Protein AF-A0A2V9Y8T2-F1 (afdb_monomer_lite)

pLDDT: mean 88.68, std 9.99, range [38.38, 98.5]

Radius of gyration: 19.34 Å; chains: 1; bounding box: 41×48×54 Å

Sequence (288 aa):
PNPSPLFEA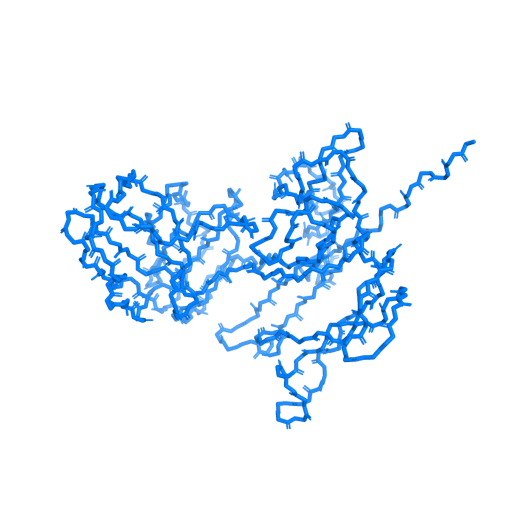GFDSKYLASANATGNIYVCGNTGGPPILYQIPINAGTMGTVVAGPVLSNATTGCSPVTDISNPNATGGTTEWIFASAQASGLGNSCASGGCVMNFENTPWLPSHGYTVGQQVLDTHFQVQTCRTAGTSRATTPAWSTTVGASTADNTVRWVNQGPQAAAHGTWLASHAYALATSIIDSNGNIQVVTTAGTSKAGAHPAWATTINTITADNTVRWRNTGLPATASLAAAGGTGGIIIDNIVGSGTLAGASQVYFSTQSNQVCGSTGTGGCAVQASQSALQ

Structure (mmCIF, N/CA/C/O backbone):
data_AF-A0A2V9Y8T2-F1
#
_entry.id   AF-A0A2V9Y8T2-F1
#
loop_
_atom_site.group_PDB
_atom_site.id
_atom_site.type_symbol
_atom_site.label_atom_id
_atom_site.label_alt_id
_atom_site.label_comp_id
_atom_site.label_asym_id
_atom_site.label_entity_id
_atom_site.label_seq_id
_atom_site.pdbx_PDB_ins_code
_atom_site.Cartn_x
_atom_site.Cartn_y
_atom_site.Cartn_z
_atom_site.occupancy
_atom_site.B_iso_or_equiv
_atom_site.auth_seq_id
_atom_site.auth_comp_id
_atom_site.auth_asym_id
_atom_site.auth_atom_id
_atom_site.pdbx_PDB_model_num
ATOM 1 N N . PRO A 1 1 ? -21.900 18.677 -22.856 1.00 40.81 1 PRO A N 1
ATOM 2 C CA . PRO A 1 1 ? -20.815 17.672 -22.785 1.00 40.81 1 PRO A CA 1
ATOM 3 C C . PRO A 1 1 ? -19.834 18.054 -21.673 1.00 40.81 1 PRO A C 1
ATOM 5 O O . PRO A 1 1 ? -19.063 18.991 -21.844 1.00 40.81 1 PRO A O 1
ATOM 8 N N . ASN A 1 2 ? -19.927 17.400 -20.511 1.00 38.38 2 ASN A N 1
ATOM 9 C CA . ASN A 1 2 ? -18.893 17.560 -19.488 1.00 38.38 2 ASN A CA 1
ATOM 10 C C . ASN A 1 2 ? -17.583 17.012 -20.072 1.00 38.38 2 ASN A C 1
ATOM 12 O O . ASN A 1 2 ? -17.616 15.899 -20.606 1.00 38.38 2 ASN A O 1
ATOM 16 N N . PRO A 1 3 ? -16.472 17.769 -20.052 1.00 41.38 3 PRO A N 1
ATOM 17 C CA . PRO A 1 3 ? -15.196 17.252 -20.521 1.00 41.38 3 PRO A CA 1
ATOM 18 C C . PRO A 1 3 ? -14.871 15.983 -19.732 1.00 41.38 3 PRO A C 1
ATOM 20 O O . PRO A 1 3 ? -14.956 15.975 -18.502 1.00 41.38 3 PRO A O 1
ATOM 23 N N . SER A 1 4 ? -14.555 14.898 -20.439 1.00 46.91 4 SER A N 1
ATOM 24 C CA . SER A 1 4 ? -14.011 13.701 -19.805 1.00 46.91 4 SER A CA 1
ATOM 25 C C . SER A 1 4 ? -12.761 14.121 -19.028 1.00 46.91 4 SER A C 1
ATOM 27 O O . SER A 1 4 ? -11.902 14.779 -19.622 1.00 46.91 4 SER A O 1
ATOM 29 N N . PRO A 1 5 ? -12.649 13.811 -17.725 1.00 54.25 5 PRO A N 1
ATOM 30 C CA . PRO A 1 5 ? -11.423 14.089 -16.994 1.00 54.25 5 PRO A CA 1
ATOM 31 C C . PRO A 1 5 ? -10.264 13.398 -17.718 1.00 54.25 5 PRO A C 1
ATOM 33 O O . PRO A 1 5 ? -10.347 12.214 -18.049 1.00 54.25 5 PRO A O 1
ATOM 36 N N . LEU A 1 6 ? -9.213 14.159 -18.024 1.00 53.34 6 LEU A N 1
ATOM 37 C CA . LEU A 1 6 ? -7.975 13.601 -18.547 1.00 53.34 6 LEU A CA 1
ATOM 38 C C . LEU A 1 6 ? -7.290 12.885 -17.379 1.00 53.34 6 LEU A C 1
ATOM 40 O O . LEU A 1 6 ? -6.797 13.536 -16.460 1.00 53.34 6 LEU A O 1
ATOM 44 N N . PHE A 1 7 ? -7.317 11.554 -17.385 1.00 64.44 7 PHE A N 1
ATOM 45 C CA . PHE A 1 7 ? -6.557 10.756 -16.429 1.00 64.44 7 PHE A CA 1
ATOM 46 C C . PHE A 1 7 ? -5.093 10.778 -16.864 1.00 64.44 7 PHE A C 1
ATOM 48 O O . PHE A 1 7 ? -4.712 10.107 -17.822 1.00 64.44 7 PHE A O 1
ATOM 55 N N . GLU A 1 8 ? -4.290 11.604 -16.204 1.00 77.19 8 GLU A N 1
ATOM 56 C CA . GLU A 1 8 ? -2.841 11.566 -16.361 1.00 77.19 8 GLU A CA 1
ATOM 57 C C . GLU A 1 8 ? -2.280 10.372 -15.574 1.00 77.19 8 GLU A C 1
ATOM 59 O O . GLU A 1 8 ? -2.704 10.082 -14.450 1.00 77.19 8 GLU A O 1
ATOM 64 N N . ALA A 1 9 ? -1.380 9.643 -16.226 1.00 85.56 9 ALA A N 1
ATOM 65 C CA . ALA A 1 9 ? -0.797 8.396 -15.758 1.00 85.56 9 ALA A CA 1
ATOM 66 C C . ALA A 1 9 ? 0.638 8.613 -15.261 1.00 85.56 9 ALA A C 1
ATOM 68 O O . ALA A 1 9 ? 1.319 9.516 -15.743 1.00 85.56 9 ALA A O 1
ATOM 69 N N . GLY A 1 10 ? 1.118 7.745 -14.371 1.00 88.75 10 GLY A N 1
ATOM 70 C CA . GLY A 1 10 ? 2.506 7.746 -13.896 1.00 88.75 10 GLY A CA 1
ATOM 71 C C . GLY A 1 10 ? 3.282 6.540 -14.420 1.00 88.75 10 GLY A C 1
ATOM 72 O O . GLY A 1 10 ? 2.772 5.425 -14.372 1.00 88.75 10 GLY A O 1
ATOM 73 N N . PHE A 1 11 ? 4.502 6.743 -14.918 1.00 91.25 11 PHE A N 1
ATOM 74 C CA . PHE A 1 11 ? 5.439 5.643 -15.172 1.00 91.25 11 PHE A CA 1
ATOM 75 C C . PHE A 1 11 ? 6.211 5.310 -13.899 1.00 91.25 11 PHE A C 1
ATOM 77 O O . PHE A 1 11 ? 6.593 6.228 -13.177 1.00 91.25 11 PHE A O 1
ATOM 84 N N . ASP A 1 12 ? 6.498 4.028 -13.677 1.00 89.00 12 ASP A N 1
ATOM 85 C CA . ASP A 1 12 ? 7.416 3.622 -12.614 1.00 89.00 12 ASP A CA 1
ATOM 86 C C . ASP A 1 12 ? 8.877 3.948 -12.953 1.00 89.00 12 ASP A C 1
ATOM 88 O O . ASP A 1 12 ? 9.278 4.113 -14.113 1.00 89.00 12 ASP A O 1
ATOM 92 N N . SER A 1 13 ? 9.716 3.996 -11.925 1.00 87.62 13 SER A N 1
ATOM 93 C CA . SER A 1 13 ? 11.159 4.197 -12.050 1.00 87.62 13 SER A CA 1
ATOM 94 C C . SER A 1 13 ? 11.822 3.142 -12.928 1.00 87.62 13 SER A C 1
ATOM 96 O O . SER A 1 13 ? 12.786 3.453 -13.629 1.00 87.62 13 SER A O 1
ATOM 98 N N . LYS A 1 14 ? 11.296 1.910 -12.961 1.00 87.94 14 LYS A N 1
ATOM 99 C CA . LYS A 1 14 ? 11.798 0.853 -13.845 1.00 87.94 14 LYS A CA 1
ATOM 100 C C . LYS A 1 14 ? 11.641 1.240 -15.314 1.00 87.94 14 LYS A C 1
ATOM 102 O O . LYS A 1 14 ? 12.601 1.093 -16.068 1.00 87.94 14 LYS A O 1
ATOM 107 N N . TYR A 1 15 ? 10.478 1.755 -15.710 1.00 92.38 15 TYR A N 1
ATOM 108 C CA . TYR A 1 15 ? 10.237 2.266 -17.054 1.00 92.38 15 TYR A CA 1
ATOM 109 C C . TYR A 1 15 ? 11.126 3.472 -17.347 1.00 92.38 15 TYR A C 1
ATOM 111 O O . TYR A 1 15 ? 11.789 3.505 -18.382 1.00 92.38 15 TYR A O 1
ATOM 119 N N . LEU A 1 16 ? 11.188 4.434 -16.421 1.00 90.19 16 LEU A N 1
ATOM 120 C CA . LEU A 1 16 ? 11.973 5.661 -16.584 1.00 90.19 16 LEU A CA 1
ATOM 121 C C . LEU A 1 16 ? 13.484 5.395 -16.699 1.00 90.19 16 LEU A C 1
ATOM 123 O O . LEU A 1 16 ? 14.182 6.113 -17.411 1.00 90.19 16 LEU A O 1
ATOM 127 N N . ALA A 1 17 ? 13.989 4.350 -16.042 1.00 89.12 17 ALA A N 1
ATOM 128 C CA . ALA A 1 17 ? 15.382 3.913 -16.132 1.00 89.12 17 ALA A CA 1
ATOM 129 C C . ALA A 1 17 ? 15.647 2.940 -17.298 1.00 89.12 17 ALA A C 1
ATOM 131 O O . ALA A 1 17 ? 16.793 2.551 -17.540 1.00 89.12 17 ALA A O 1
ATOM 132 N N . SER A 1 18 ? 14.610 2.502 -18.013 1.00 92.69 18 SER A N 1
ATOM 133 C CA . SER A 1 18 ? 14.730 1.472 -19.038 1.00 92.69 18 SER A CA 1
ATOM 134 C C . SER A 1 18 ? 15.217 2.028 -20.375 1.00 92.69 18 SER A C 1
ATOM 136 O O . SER A 1 18 ? 14.626 2.936 -20.951 1.00 92.69 18 SER A O 1
ATOM 138 N N . ALA A 1 19 ? 16.234 1.383 -20.953 1.00 95.25 19 ALA A N 1
ATOM 139 C CA . ALA A 1 19 ? 16.689 1.676 -22.314 1.00 95.25 19 ALA A CA 1
ATOM 140 C C . ALA A 1 19 ? 15.739 1.152 -23.411 1.00 95.25 19 ALA A C 1
ATOM 142 O O . ALA A 1 19 ? 15.877 1.531 -24.572 1.00 95.25 19 ALA A O 1
ATOM 143 N N . ASN A 1 20 ? 14.801 0.259 -23.073 1.00 94.88 20 ASN A N 1
ATOM 144 C CA . ASN A 1 20 ? 13.886 -0.367 -24.029 1.00 94.88 20 ASN A CA 1
ATOM 145 C C . ASN A 1 20 ? 12.406 -0.171 -23.668 1.00 94.88 20 ASN A C 1
ATOM 147 O O . ASN A 1 20 ? 11.574 -0.923 -24.163 1.00 94.88 20 ASN A O 1
ATOM 151 N N . ALA A 1 21 ? 12.070 0.819 -22.833 1.00 93.12 21 ALA A N 1
ATOM 152 C CA . ALA A 1 21 ? 10.692 1.095 -22.416 1.00 93.12 21 ALA A CA 1
ATOM 153 C C . ALA A 1 21 ? 10.016 -0.122 -21.746 1.00 93.12 21 ALA A C 1
ATOM 155 O O . ALA A 1 21 ? 8.912 -0.527 -22.112 1.00 93.12 21 ALA A O 1
ATOM 156 N N . THR A 1 22 ? 10.711 -0.745 -20.791 1.00 94.88 22 THR A N 1
ATOM 157 C CA . THR A 1 22 ? 10.193 -1.845 -19.963 1.00 94.88 22 THR A CA 1
ATOM 158 C C . THR A 1 22 ? 9.966 -1.379 -18.533 1.00 94.88 22 THR A C 1
ATOM 160 O O . THR A 1 22 ? 10.903 -0.922 -17.890 1.00 94.88 22 THR A O 1
ATOM 163 N N . GLY A 1 23 ? 8.767 -1.580 -18.003 1.00 92.81 23 GLY A N 1
ATOM 164 C CA . GLY A 1 23 ? 8.374 -1.184 -16.651 1.00 92.81 23 GLY A CA 1
ATOM 165 C C . GLY A 1 23 ? 6.860 -1.238 -16.518 1.00 92.81 23 GLY A C 1
ATOM 166 O O . GLY A 1 23 ? 6.236 -2.123 -17.105 1.00 92.81 23 GLY A O 1
ATOM 167 N N . ASN A 1 24 ? 6.269 -0.302 -15.790 1.00 92.75 24 ASN A N 1
ATOM 168 C CA . ASN A 1 24 ? 4.828 -0.206 -15.610 1.00 92.75 24 ASN A CA 1
ATOM 169 C C . ASN A 1 24 ? 4.342 1.232 -15.779 1.00 92.75 24 ASN A C 1
ATOM 171 O O . ASN A 1 24 ? 5.055 2.194 -15.497 1.00 92.75 24 ASN A O 1
ATOM 175 N N . ILE A 1 25 ? 3.094 1.360 -16.215 1.00 93.56 25 ILE A N 1
ATOM 176 C CA . ILE A 1 25 ? 2.330 2.601 -16.139 1.00 93.56 25 ILE A CA 1
ATOM 177 C C . ILE A 1 25 ? 1.150 2.393 -15.193 1.00 93.56 25 ILE A C 1
ATOM 179 O O . ILE A 1 25 ? 0.481 1.357 -15.236 1.00 93.56 25 ILE A O 1
ATOM 183 N N . TYR A 1 26 ? 0.900 3.379 -14.343 1.00 93.06 26 TYR A N 1
ATOM 184 C CA . TYR A 1 26 ? -0.180 3.382 -13.374 1.00 93.06 26 TYR A CA 1
ATOM 185 C C . TYR A 1 26 ? -1.210 4.440 -13.720 1.00 93.06 26 TYR A C 1
ATOM 187 O O . TYR A 1 26 ? -0.886 5.591 -14.017 1.00 93.06 26 TYR A O 1
ATOM 195 N N . VAL A 1 27 ? -2.472 4.032 -13.672 1.00 92.56 27 VAL A N 1
ATOM 196 C CA . VAL A 1 27 ? -3.612 4.876 -14.020 1.00 92.56 27 VAL A CA 1
ATOM 197 C C . VAL A 1 27 ? -4.683 4.681 -12.970 1.00 92.56 27 VAL A C 1
ATOM 199 O O . VAL A 1 27 ? -5.088 3.553 -12.706 1.00 92.56 27 VAL A O 1
ATOM 202 N N . CYS A 1 28 ? -5.195 5.772 -12.411 1.00 91.75 28 CYS A N 1
ATOM 203 C CA . CYS A 1 28 ? -6.457 5.703 -11.705 1.00 91.75 28 CYS A CA 1
ATOM 204 C C . CYS A 1 28 ? -7.608 5.902 -12.693 1.00 91.75 28 CYS A C 1
ATOM 206 O O . CYS A 1 28 ? -7.626 6.864 -13.457 1.00 91.75 28 CYS A O 1
ATOM 208 N N . GLY A 1 29 ? -8.583 5.001 -12.678 1.00 89.56 29 GLY A N 1
ATOM 209 C CA . GLY A 1 29 ? -9.775 5.114 -13.510 1.00 89.56 29 GLY A CA 1
ATOM 210 C C . GLY A 1 29 ? -10.799 4.042 -13.170 1.00 89.56 29 GLY A C 1
ATOM 211 O O . GLY A 1 29 ? -10.605 3.295 -12.223 1.00 89.56 29 GLY A O 1
ATOM 212 N N . ASN A 1 30 ? -11.890 4.001 -13.935 1.00 89.12 30 ASN A N 1
ATOM 213 C CA . ASN A 1 30 ? -12.961 2.985 -13.998 1.00 89.12 30 ASN A CA 1
ATOM 214 C C . ASN A 1 30 ? -14.263 3.735 -14.320 1.00 89.12 30 ASN A C 1
ATOM 216 O O . ASN A 1 30 ? -15.125 3.930 -13.465 1.00 89.12 30 ASN A O 1
ATOM 220 N N . THR A 1 31 ? -14.352 4.293 -15.530 1.00 80.50 31 THR A N 1
ATOM 221 C CA . THR A 1 31 ? -15.433 5.216 -15.897 1.00 80.50 31 THR A CA 1
ATOM 222 C C . THR A 1 31 ? -16.806 4.578 -15.686 1.00 80.50 31 THR A C 1
ATOM 224 O O . THR A 1 31 ? -17.109 3.541 -16.264 1.00 80.50 31 THR A O 1
ATOM 227 N N . GLY A 1 32 ? -17.649 5.224 -14.876 1.00 81.00 32 GLY A N 1
ATOM 228 C CA . GLY A 1 32 ? -18.985 4.721 -14.541 1.00 81.00 32 GLY A CA 1
ATOM 229 C C . GLY A 1 32 ? -19.025 3.720 -13.382 1.00 81.00 32 GLY A C 1
ATOM 230 O O . GLY A 1 32 ? -20.111 3.273 -13.026 1.00 81.00 32 GLY A O 1
ATOM 231 N N . GLY A 1 33 ? -17.881 3.402 -12.771 1.00 89.56 33 GLY A N 1
ATOM 232 C CA . GLY A 1 33 ? -17.781 2.592 -11.561 1.00 89.56 33 GLY A CA 1
ATOM 233 C C . GLY A 1 33 ? -16.906 3.242 -10.484 1.00 89.56 33 GLY A C 1
ATOM 234 O O . GLY A 1 33 ? -16.482 4.393 -10.624 1.00 89.56 33 GLY A O 1
ATOM 235 N N . PRO A 1 34 ? -16.648 2.526 -9.377 1.00 92.19 34 PRO A N 1
ATOM 236 C CA . PRO A 1 34 ? -15.741 3.004 -8.345 1.00 92.19 34 PRO A CA 1
ATOM 237 C C . PRO A 1 34 ? -14.290 3.045 -8.851 1.00 92.19 34 PRO A C 1
ATOM 239 O O . PRO A 1 34 ? -13.877 2.092 -9.517 1.00 92.19 34 PRO A O 1
ATOM 242 N N . PRO A 1 35 ? -13.518 4.112 -8.569 1.00 91.88 35 PRO A N 1
ATOM 243 C CA . PRO A 1 35 ? -12.164 4.286 -9.089 1.00 91.88 35 PRO A CA 1
ATOM 244 C C . PRO A 1 35 ? -11.218 3.192 -8.587 1.00 91.88 35 PRO A C 1
ATOM 246 O O . PRO A 1 35 ? -11.226 2.844 -7.406 1.00 91.88 35 PRO A O 1
ATOM 249 N N . ILE A 1 36 ? -10.389 2.680 -9.494 1.00 91.44 36 ILE A N 1
ATOM 250 C CA . ILE A 1 36 ? -9.402 1.620 -9.281 1.00 91.44 36 ILE A CA 1
ATOM 251 C C . ILE A 1 36 ? -8.040 2.131 -9.746 1.00 91.44 36 ILE A C 1
ATOM 253 O O . ILE A 1 36 ? -7.939 2.768 -10.798 1.00 91.44 36 ILE A O 1
ATOM 257 N N . LEU A 1 37 ? -6.994 1.837 -8.977 1.00 91.75 37 LEU A N 1
ATOM 258 C CA . LEU A 1 37 ? -5.617 1.993 -9.429 1.00 91.75 37 LEU A CA 1
ATOM 259 C C . LEU A 1 37 ? -5.242 0.781 -10.283 1.00 91.75 37 LEU A C 1
ATOM 261 O O . LEU A 1 37 ? -5.152 -0.338 -9.785 1.00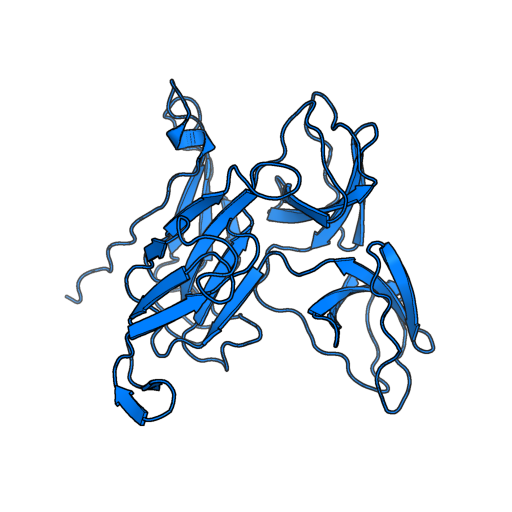 91.75 37 LEU A O 1
ATOM 265 N N . TYR A 1 38 ? -5.042 0.997 -11.574 1.00 92.50 38 TYR A N 1
ATOM 266 C CA . TYR A 1 38 ? -4.595 -0.021 -12.514 1.00 92.50 38 TYR A CA 1
ATOM 267 C C . TYR A 1 38 ? -3.088 0.059 -12.719 1.00 92.50 38 TYR A C 1
ATOM 269 O O . TYR A 1 38 ? -2.538 1.151 -12.846 1.00 92.50 38 TYR A O 1
ATOM 277 N N . GLN A 1 39 ? -2.451 -1.101 -12.842 1.00 93.12 39 GLN A N 1
ATOM 278 C CA . GLN A 1 39 ? -1.106 -1.241 -13.388 1.00 93.12 39 GLN A CA 1
ATOM 279 C C . GLN A 1 39 ? -1.219 -1.817 -14.795 1.00 93.12 39 GLN A C 1
ATOM 281 O O . GLN A 1 39 ? -1.927 -2.801 -15.024 1.00 93.12 39 GLN A O 1
ATOM 286 N N . ILE A 1 40 ? -0.487 -1.245 -15.738 1.00 94.25 40 ILE A N 1
ATOM 287 C CA . ILE A 1 40 ? -0.315 -1.814 -17.067 1.00 94.25 40 ILE A CA 1
ATOM 288 C C . ILE A 1 40 ? 1.180 -2.092 -17.253 1.00 94.25 40 ILE A C 1
ATOM 290 O O . ILE A 1 40 ? 1.971 -1.146 -17.317 1.00 94.25 40 ILE A O 1
ATOM 294 N N . PRO A 1 41 ? 1.598 -3.366 -17.334 1.00 94.75 41 PRO A N 1
ATOM 295 C CA . PRO A 1 41 ? 2.987 -3.692 -17.599 1.00 94.75 41 PRO A CA 1
ATOM 296 C C . PRO A 1 41 ? 3.342 -3.319 -19.036 1.00 94.75 41 PRO A C 1
ATOM 298 O O . PRO A 1 41 ? 2.542 -3.499 -19.956 1.00 94.75 41 PRO A O 1
ATOM 301 N N . ILE A 1 42 ? 4.562 -2.841 -19.241 1.00 95.81 42 ILE A N 1
ATOM 302 C CA . ILE A 1 42 ? 5.128 -2.565 -20.558 1.00 95.81 42 ILE A CA 1
ATOM 303 C C . ILE A 1 42 ? 6.399 -3.394 -20.692 1.00 95.81 42 ILE A C 1
ATOM 305 O O . ILE A 1 42 ? 7.288 -3.332 -19.844 1.00 95.81 42 ILE A O 1
ATOM 309 N N . ASN A 1 43 ? 6.487 -4.182 -21.759 1.00 96.12 43 ASN A N 1
ATOM 310 C CA . ASN A 1 43 ? 7.662 -4.984 -22.074 1.00 96.12 43 ASN A CA 1
ATOM 311 C C . ASN A 1 43 ? 8.181 -4.603 -23.457 1.00 96.12 43 ASN A C 1
ATOM 313 O O . ASN A 1 43 ? 7.477 -4.792 -24.450 1.00 96.12 43 ASN A O 1
ATOM 317 N N . ALA A 1 44 ? 9.401 -4.070 -23.520 1.00 96.31 44 ALA A N 1
ATOM 318 C CA . ALA A 1 44 ? 10.017 -3.610 -24.762 1.00 96.31 44 ALA A CA 1
ATOM 319 C C . ALA A 1 44 ? 9.098 -2.668 -25.583 1.00 96.31 44 ALA A C 1
ATOM 321 O O . ALA A 1 44 ? 8.930 -2.848 -26.789 1.00 96.31 44 ALA A O 1
ATOM 322 N N . GLY A 1 45 ? 8.420 -1.723 -24.917 1.00 94.62 45 GLY A N 1
ATOM 323 C CA . GLY A 1 45 ? 7.458 -0.802 -25.537 1.00 94.62 45 GLY A CA 1
ATOM 324 C C . GLY A 1 45 ? 6.068 -1.384 -25.845 1.00 94.62 45 GLY A C 1
ATOM 325 O O . GLY A 1 45 ? 5.203 -0.655 -26.325 1.00 94.62 45 GLY A O 1
ATOM 326 N N . THR A 1 46 ? 5.814 -2.666 -25.563 1.00 96.94 46 THR A N 1
ATOM 327 C CA . THR A 1 46 ? 4.500 -3.300 -25.769 1.00 96.94 46 THR A CA 1
ATOM 328 C C . THR A 1 46 ? 3.700 -3.332 -24.469 1.00 96.94 46 THR A C 1
ATOM 330 O O . THR A 1 46 ? 4.157 -3.910 -23.484 1.00 96.94 46 THR A O 1
ATOM 333 N N . MET A 1 47 ? 2.497 -2.748 -24.473 1.00 95.81 47 MET A N 1
ATOM 334 C CA . MET A 1 47 ? 1.563 -2.824 -23.342 1.00 95.81 47 MET A CA 1
ATOM 335 C C . MET A 1 47 ? 1.022 -4.248 -23.168 1.00 95.81 47 MET A C 1
ATOM 337 O O . MET A 1 47 ? 0.595 -4.889 -24.129 1.00 95.81 47 MET A O 1
ATOM 341 N N . GLY A 1 48 ? 1.047 -4.735 -21.932 1.00 95.25 48 GLY A N 1
ATOM 342 C CA . GLY A 1 48 ? 0.549 -6.045 -21.542 1.00 95.25 48 GLY A CA 1
ATOM 343 C C . GLY A 1 48 ? -0.882 -6.016 -21.008 1.00 95.25 48 GLY A C 1
ATOM 344 O O . GLY A 1 48 ? -1.643 -5.071 -21.206 1.00 95.25 48 GLY A O 1
ATOM 345 N N . THR A 1 49 ? -1.256 -7.097 -20.322 1.00 94.31 49 THR A N 1
ATOM 346 C CA . THR A 1 49 ? -2.580 -7.223 -19.698 1.00 94.31 49 THR A CA 1
ATOM 347 C C . THR A 1 49 ? -2.695 -6.278 -18.508 1.00 94.31 49 THR A C 1
ATOM 349 O O . THR A 1 49 ? -1.840 -6.294 -17.627 1.00 94.31 49 THR A O 1
ATOM 352 N N . VAL A 1 50 ? -3.763 -5.481 -18.483 1.00 92.81 50 VAL A N 1
ATOM 353 C CA . VAL A 1 50 ? -4.088 -4.584 -17.369 1.00 92.81 50 VAL A CA 1
ATOM 354 C C . VAL A 1 50 ? -4.347 -5.400 -16.107 1.00 92.81 50 VAL A C 1
ATOM 356 O O . VAL A 1 50 ? -5.125 -6.356 -16.136 1.00 92.81 50 VAL A O 1
ATOM 359 N N . VAL A 1 51 ? -3.743 -4.992 -14.995 1.00 91.19 51 VAL A N 1
ATOM 360 C CA . VAL A 1 51 ? -3.984 -5.580 -13.679 1.00 91.19 51 VAL A CA 1
ATOM 361 C C . VAL A 1 51 ? -4.702 -4.568 -12.794 1.00 91.19 51 VAL A C 1
ATOM 363 O O . VAL A 1 51 ? -4.279 -3.419 -12.664 1.00 91.19 51 VAL A O 1
ATOM 366 N N . ALA A 1 52 ? -5.825 -4.991 -12.216 1.00 90.88 52 ALA A N 1
ATOM 367 C CA . ALA A 1 52 ? -6.584 -4.193 -11.264 1.00 90.88 52 ALA A CA 1
ATOM 368 C C . ALA A 1 52 ? -5.916 -4.259 -9.885 1.00 90.88 52 ALA A C 1
ATOM 370 O O . ALA A 1 52 ? -5.793 -5.341 -9.313 1.00 90.88 52 ALA A O 1
ATOM 371 N N . GLY A 1 53 ? -5.500 -3.105 -9.372 1.00 89.00 53 GLY A N 1
ATOM 372 C CA . GLY A 1 53 ? -5.009 -2.933 -8.011 1.00 89.00 53 GLY A CA 1
ATOM 373 C C . GLY A 1 53 ? -6.125 -2.471 -7.063 1.00 89.00 53 GLY A C 1
ATOM 374 O O . GLY A 1 53 ? -7.277 -2.901 -7.206 1.00 89.00 53 GLY A O 1
ATOM 375 N N . PRO A 1 54 ? -5.820 -1.614 -6.072 1.00 88.38 54 PRO A N 1
ATOM 376 C CA . PRO A 1 54 ? -6.807 -1.189 -5.090 1.00 88.38 54 PRO A CA 1
ATOM 377 C C . PRO A 1 54 ? -7.973 -0.408 -5.684 1.00 88.38 54 PRO A C 1
ATOM 379 O O . PRO A 1 54 ? -7.810 0.461 -6.541 1.00 88.38 54 PRO A O 1
ATOM 382 N N . VAL A 1 55 ? -9.154 -0.657 -5.120 1.00 90.88 55 VAL A N 1
ATOM 383 C CA . VAL A 1 55 ? -10.304 0.238 -5.234 1.00 90.88 55 VAL A CA 1
ATOM 384 C C . VAL A 1 55 ? -10.083 1.416 -4.282 1.00 90.88 55 VAL A C 1
ATOM 386 O O . VAL A 1 55 ? -9.767 1.222 -3.109 1.00 90.88 55 VAL A O 1
ATOM 389 N N . LEU A 1 56 ? -10.261 2.639 -4.772 1.00 90.75 56 LEU A N 1
ATOM 390 C CA . LEU A 1 56 ? -10.004 3.869 -4.020 1.00 90.75 56 LEU A CA 1
ATOM 391 C C . LEU A 1 56 ? -11.249 4.398 -3.298 1.00 90.75 56 LEU A C 1
ATOM 393 O O . LEU A 1 56 ? -11.123 5.141 -2.328 1.00 90.75 56 LEU A O 1
ATOM 397 N N . SER A 1 57 ? -12.447 4.044 -3.762 1.00 92.00 57 SER A N 1
ATOM 398 C CA . SER A 1 57 ? -13.727 4.507 -3.214 1.00 92.00 57 SER A CA 1
ATOM 399 C C . SER A 1 57 ? -14.811 3.446 -3.379 1.00 92.00 57 SER A C 1
ATOM 401 O O . SER A 1 57 ? -14.744 2.635 -4.294 1.00 92.00 57 SER A O 1
ATOM 403 N N . ASN A 1 58 ? -15.826 3.443 -2.514 1.00 91.25 58 ASN A N 1
ATOM 404 C CA . ASN A 1 58 ? -17.010 2.586 -2.674 1.00 91.25 58 ASN A CA 1
ATOM 405 C C . ASN A 1 58 ? -18.144 3.246 -3.486 1.00 91.25 58 ASN A C 1
ATOM 407 O O . ASN A 1 58 ? -19.209 2.649 -3.644 1.00 91.25 58 ASN A O 1
ATOM 411 N N . ALA A 1 59 ? -17.925 4.455 -4.008 1.00 91.12 59 ALA A N 1
ATOM 412 C CA . ALA A 1 59 ? -18.884 5.198 -4.813 1.00 91.12 59 ALA A CA 1
ATOM 413 C C . ALA A 1 59 ? -18.379 5.397 -6.246 1.00 91.12 59 ALA A C 1
ATOM 415 O O . ALA A 1 59 ? -17.179 5.407 -6.512 1.00 91.12 59 ALA A O 1
ATOM 416 N N . THR A 1 60 ? -19.310 5.610 -7.178 1.00 92.12 60 THR A N 1
ATOM 417 C CA . THR A 1 60 ? -18.972 6.015 -8.550 1.00 92.12 60 THR A CA 1
ATOM 418 C C . THR A 1 60 ? -18.541 7.476 -8.542 1.00 92.12 60 THR A C 1
ATOM 420 O O . THR A 1 60 ? -19.371 8.383 -8.503 1.00 92.12 60 THR A O 1
ATOM 423 N N . THR A 1 61 ? -17.233 7.698 -8.515 1.00 89.88 61 THR A N 1
ATOM 424 C CA . THR A 1 61 ? -16.629 9.016 -8.325 1.00 89.88 61 THR A CA 1
ATOM 425 C C . THR A 1 61 ? -15.375 9.161 -9.183 1.00 89.88 61 THR A C 1
ATOM 427 O O . THR A 1 61 ? -14.802 8.163 -9.621 1.00 89.88 61 THR A O 1
ATOM 430 N N . GLY A 1 62 ? -14.952 10.396 -9.451 1.00 88.88 62 GLY A N 1
ATOM 431 C CA . GLY A 1 62 ? -13.700 10.639 -10.160 1.00 88.88 62 GLY A CA 1
ATOM 432 C C . GLY A 1 62 ? -12.483 10.375 -9.276 1.00 88.88 62 GLY A C 1
ATOM 433 O O . GLY A 1 62 ? -12.575 10.360 -8.044 1.00 88.88 62 GLY A O 1
ATOM 434 N N . CYS A 1 63 ? -11.327 10.225 -9.912 1.00 90.25 63 CYS A N 1
ATOM 435 C CA . CYS A 1 63 ? -10.045 10.261 -9.229 1.00 90.25 63 CYS A CA 1
ATOM 436 C C . CYS A 1 63 ? -9.085 11.261 -9.863 1.00 90.25 63 CYS A C 1
ATOM 438 O O . CYS A 1 63 ? -9.308 11.718 -10.986 1.00 90.25 63 CYS A O 1
ATOM 440 N N . SER A 1 64 ? -8.060 11.651 -9.108 1.00 90.69 64 SER A N 1
ATOM 441 C CA . SER A 1 64 ? -7.002 12.523 -9.619 1.00 90.69 64 SER A CA 1
ATOM 442 C C . SER A 1 64 ? -6.104 11.799 -10.627 1.00 90.69 64 SER A C 1
ATOM 444 O O . SER A 1 64 ? -6.091 10.565 -10.673 1.00 90.69 64 SER A O 1
ATOM 446 N N . PRO A 1 65 ? -5.279 12.564 -11.365 1.00 89.88 65 PRO A N 1
ATOM 447 C CA . PRO A 1 65 ? -3.994 12.089 -11.860 1.00 89.88 65 PRO A CA 1
ATOM 448 C C . PRO A 1 65 ? -3.218 11.236 -10.855 1.00 89.88 65 PRO A C 1
ATOM 450 O O . PRO A 1 65 ? -3.374 11.382 -9.634 1.00 89.88 65 PRO A O 1
ATOM 453 N N . VAL A 1 66 ? -2.361 10.384 -11.406 1.00 92.25 66 VAL A N 1
ATOM 454 C CA . VAL A 1 66 ? -1.424 9.548 -10.662 1.00 92.25 66 VAL A CA 1
ATOM 455 C C . VAL A 1 66 ? -0.065 10.238 -10.604 1.00 92.25 66 VAL A C 1
ATOM 457 O O . VAL A 1 66 ? 0.480 10.605 -11.642 1.00 92.25 66 VAL A O 1
ATOM 460 N N . THR A 1 67 ? 0.500 10.359 -9.405 1.00 91.19 67 THR A N 1
ATOM 461 C CA . THR A 1 67 ? 1.891 10.791 -9.209 1.00 91.19 67 THR A CA 1
ATOM 462 C C . THR A 1 67 ? 2.698 9.609 -8.690 1.00 91.19 67 THR A C 1
ATOM 464 O O . THR A 1 67 ? 2.388 9.094 -7.622 1.00 91.19 67 THR A O 1
ATOM 467 N N . ASP A 1 68 ? 3.724 9.190 -9.425 1.00 89.69 68 ASP A N 1
ATOM 468 C CA . ASP A 1 68 ? 4.692 8.182 -8.978 1.00 89.69 68 ASP A CA 1
ATOM 469 C C . ASP A 1 68 ? 5.963 8.871 -8.461 1.00 89.69 68 ASP A C 1
ATOM 471 O O . ASP A 1 68 ? 6.406 9.878 -9.026 1.00 89.69 68 ASP A O 1
ATOM 475 N N . ILE A 1 69 ? 6.526 8.367 -7.366 1.00 87.56 69 ILE A N 1
ATOM 476 C CA . ILE A 1 69 ? 7.784 8.848 -6.805 1.00 87.56 69 ILE A CA 1
ATOM 477 C C . ILE A 1 69 ? 8.636 7.680 -6.307 1.00 87.56 69 ILE A C 1
ATOM 479 O O . ILE A 1 69 ? 8.246 6.926 -5.416 1.00 87.56 69 ILE A O 1
ATOM 483 N N . SER A 1 70 ? 9.862 7.596 -6.824 1.00 86.31 70 SER A N 1
ATOM 484 C CA . SER A 1 70 ? 10.895 6.713 -6.283 1.00 86.31 70 SER A CA 1
ATOM 485 C C . SER A 1 70 ? 11.752 7.459 -5.264 1.00 86.31 70 SER A C 1
ATOM 487 O O . SER A 1 70 ? 12.246 8.560 -5.531 1.00 86.31 70 SER A O 1
ATOM 489 N N . ASN A 1 71 ? 12.007 6.812 -4.138 1.00 81.56 71 ASN A N 1
ATOM 490 C CA . ASN A 1 71 ? 12.992 7.208 -3.161 1.00 81.56 71 ASN A CA 1
ATOM 491 C C . ASN A 1 71 ? 14.224 6.291 -3.222 1.00 81.56 71 ASN A C 1
ATOM 493 O O . ASN A 1 71 ? 14.213 5.214 -2.625 1.00 81.56 71 ASN A O 1
ATOM 497 N N . PRO A 1 72 ? 15.326 6.705 -3.869 1.00 76.81 72 PRO A N 1
ATOM 498 C CA . PRO A 1 72 ? 16.544 5.902 -3.906 1.00 76.81 72 PRO A CA 1
ATOM 499 C C . PRO A 1 72 ? 17.304 5.873 -2.571 1.00 76.81 72 PRO A C 1
ATOM 501 O O . PRO A 1 72 ? 18.188 5.034 -2.412 1.00 76.81 72 PRO A O 1
ATOM 504 N N . ASN A 1 73 ? 16.981 6.767 -1.631 1.00 74.94 73 ASN A N 1
ATOM 505 C CA . ASN A 1 73 ? 17.714 6.957 -0.378 1.00 74.94 73 ASN A CA 1
ATOM 506 C C . ASN A 1 73 ? 17.038 6.292 0.831 1.00 74.94 73 ASN A C 1
ATOM 508 O O . ASN A 1 73 ? 17.588 6.341 1.935 1.00 74.94 73 ASN A O 1
ATOM 512 N N . ALA A 1 74 ? 15.895 5.629 0.621 1.00 74.62 74 ALA A N 1
ATOM 513 C CA . ALA A 1 74 ? 15.187 4.922 1.674 1.00 74.62 74 ALA A CA 1
ATOM 514 C C . ALA A 1 74 ? 16.107 3.935 2.409 1.00 74.62 74 ALA A C 1
ATOM 516 O O . ALA A 1 74 ? 16.958 3.239 1.841 1.00 74.62 74 ALA A O 1
ATOM 517 N N . THR A 1 75 ? 15.923 3.862 3.726 1.00 70.25 75 THR A N 1
ATOM 518 C CA . THR A 1 75 ? 16.692 2.942 4.564 1.00 70.25 75 THR A CA 1
ATOM 519 C C . THR A 1 75 ? 16.369 1.500 4.169 1.00 70.25 75 THR A C 1
ATOM 521 O O . THR A 1 75 ? 15.241 1.050 4.332 1.00 70.25 75 THR A O 1
ATOM 524 N N . GLY A 1 76 ? 17.374 0.759 3.696 1.00 66.31 76 GLY A N 1
ATOM 525 C CA . GLY A 1 76 ? 17.202 -0.610 3.190 1.00 66.31 76 GLY A CA 1
ATOM 526 C C . GLY A 1 76 ? 17.167 -0.728 1.666 1.00 66.31 76 GLY A C 1
ATOM 527 O O . GLY A 1 76 ? 17.176 -1.843 1.161 1.00 66.31 76 GLY A O 1
ATOM 528 N N . GLY A 1 77 ? 17.213 0.388 0.936 1.00 72.50 77 GLY A N 1
ATOM 529 C CA . GLY A 1 77 ? 17.233 0.414 -0.524 1.00 72.50 77 GLY A CA 1
ATOM 530 C C . GLY A 1 77 ? 16.091 1.247 -1.090 1.00 72.50 77 GLY A C 1
ATOM 531 O O . GLY A 1 77 ? 15.293 1.811 -0.348 1.00 72.50 77 GLY A O 1
ATOM 532 N N . THR A 1 78 ? 16.028 1.323 -2.418 1.00 80.50 78 THR A N 1
ATOM 533 C CA . THR A 1 78 ? 15.017 2.119 -3.116 1.00 80.50 78 THR A CA 1
ATOM 534 C C . THR A 1 78 ? 13.605 1.664 -2.753 1.00 80.50 78 THR A C 1
ATOM 536 O O . THR A 1 78 ? 13.313 0.469 -2.819 1.00 80.50 78 THR A O 1
ATOM 539 N N . THR A 1 79 ? 12.739 2.615 -2.410 1.00 85.19 79 THR A N 1
ATOM 540 C CA . THR A 1 79 ? 11.287 2.419 -2.305 1.00 85.19 79 THR A CA 1
ATOM 541 C C . THR A 1 79 ? 10.570 3.268 -3.346 1.00 85.19 79 THR A C 1
ATOM 543 O O . THR A 1 79 ? 11.123 4.241 -3.851 1.00 85.19 79 THR A O 1
ATOM 546 N N . GLU A 1 80 ? 9.354 2.894 -3.709 1.00 88.44 80 GLU A N 1
ATOM 547 C CA . GLU A 1 80 ? 8.544 3.553 -4.721 1.00 88.44 80 GLU A CA 1
ATOM 548 C C . GLU A 1 80 ? 7.092 3.612 -4.263 1.00 88.44 80 GLU A C 1
ATOM 550 O O . GLU A 1 80 ? 6.535 2.628 -3.763 1.00 88.44 80 GLU A O 1
ATOM 555 N N . TRP A 1 81 ? 6.505 4.793 -4.433 1.00 89.81 81 TRP A N 1
ATOM 556 C CA . TRP A 1 81 ? 5.156 5.095 -3.998 1.00 89.81 81 TRP A CA 1
ATOM 557 C C . TRP A 1 81 ? 4.367 5.781 -5.101 1.00 89.81 81 TRP A C 1
ATOM 559 O O . TRP A 1 81 ? 4.841 6.712 -5.751 1.00 89.81 81 TRP A O 1
ATOM 569 N N . ILE A 1 82 ? 3.099 5.409 -5.205 1.00 91.06 82 ILE A N 1
ATOM 570 C CA . ILE A 1 82 ? 2.120 6.069 -6.059 1.00 91.06 82 ILE A CA 1
ATOM 571 C C . ILE A 1 82 ? 1.130 6.840 -5.208 1.00 91.06 82 ILE A C 1
ATOM 573 O O . ILE A 1 82 ? 0.616 6.311 -4.230 1.00 91.06 82 ILE A O 1
ATOM 577 N N . PHE A 1 83 ? 0.780 8.045 -5.638 1.00 92.56 83 PHE A N 1
ATOM 578 C CA . PHE A 1 83 ? -0.254 8.882 -5.054 1.00 92.56 83 PHE A CA 1
ATOM 579 C C . PHE A 1 83 ? -1.427 9.034 -6.012 1.00 92.56 83 PHE A C 1
ATOM 581 O O . PHE A 1 83 ? -1.257 9.317 -7.199 1.00 92.56 83 PHE A O 1
ATOM 588 N N . ALA A 1 84 ? -2.630 8.893 -5.470 1.00 93.12 84 ALA A N 1
ATOM 589 C CA . ALA A 1 84 ? -3.875 9.165 -6.169 1.00 93.12 84 ALA A CA 1
ATOM 590 C C . ALA A 1 84 ? -4.951 9.583 -5.161 1.00 93.12 84 ALA A C 1
ATOM 592 O O . ALA A 1 84 ? -4.849 9.317 -3.962 1.00 93.12 84 ALA A O 1
ATOM 593 N N . SER A 1 85 ? -6.011 10.226 -5.638 1.00 93.06 85 SER A N 1
ATOM 594 C CA . SER A 1 85 ? -7.142 10.611 -4.801 1.00 93.06 85 SER A CA 1
ATOM 595 C C . SER A 1 85 ? -8.471 10.146 -5.372 1.00 93.06 85 SER A C 1
ATOM 597 O O . SER A 1 85 ? -8.631 10.066 -6.583 1.00 93.06 85 SER A O 1
ATOM 599 N N . ALA A 1 86 ? -9.438 9.874 -4.501 1.00 93.25 86 ALA A N 1
ATOM 600 C CA . ALA A 1 86 ? -10.845 9.717 -4.852 1.00 93.25 86 ALA A CA 1
ATOM 601 C C . ALA A 1 86 ? -11.621 10.974 -4.451 1.00 93.25 86 ALA A C 1
ATOM 603 O O . ALA A 1 86 ? -11.394 11.529 -3.374 1.00 93.25 86 ALA A O 1
ATOM 604 N N . GLN A 1 87 ? -12.568 11.408 -5.284 1.00 92.88 87 GLN A N 1
ATOM 605 C CA . GLN A 1 87 ? -13.325 12.636 -5.023 1.00 92.88 87 GLN A CA 1
ATOM 606 C C . GLN A 1 87 ? -14.342 12.497 -3.877 1.00 92.88 87 GLN A C 1
ATOM 608 O O . GLN A 1 87 ? -14.626 13.471 -3.179 1.00 92.88 87 GLN A O 1
ATOM 613 N N . ALA A 1 88 ? -14.877 11.296 -3.649 1.00 91.75 88 ALA A N 1
ATOM 614 C CA . ALA A 1 88 ? -15.832 11.009 -2.579 1.00 91.75 88 ALA A CA 1
ATOM 615 C C . ALA A 1 88 ? -15.730 9.558 -2.095 1.00 91.75 88 ALA A C 1
ATOM 617 O O . ALA A 1 88 ? -15.249 8.689 -2.821 1.00 91.75 88 ALA A O 1
ATOM 618 N N . SER A 1 89 ? -16.220 9.289 -0.883 1.00 91.81 89 SER A N 1
ATOM 619 C CA . SER A 1 89 ? -16.344 7.941 -0.310 1.00 91.81 89 SER A CA 1
ATOM 620 C C . SER A 1 89 ? -15.068 7.099 -0.374 1.00 91.81 89 SER A C 1
ATOM 622 O O . SER A 1 89 ? -15.112 5.894 -0.622 1.00 91.81 89 SER A O 1
ATOM 624 N N . GLY A 1 90 ? -13.925 7.755 -0.160 1.00 91.25 90 GLY A N 1
ATOM 625 C CA . GLY A 1 90 ? -12.616 7.124 -0.209 1.00 91.25 90 GLY A CA 1
ATOM 626 C C . GLY A 1 90 ? -12.453 6.037 0.852 1.00 91.25 90 GLY A C 1
ATOM 627 O O . GLY A 1 90 ? -12.910 6.188 1.986 1.00 91.25 90 GLY A O 1
ATOM 628 N N . LEU A 1 91 ? -11.777 4.952 0.479 1.00 87.62 91 LEU A N 1
ATOM 629 C CA . LEU A 1 91 ? -11.587 3.755 1.303 1.00 87.62 91 LEU A CA 1
ATOM 630 C C . LEU A 1 91 ? -10.400 3.853 2.276 1.00 87.62 91 LEU A C 1
ATOM 632 O O . LEU A 1 91 ? -10.028 2.851 2.867 1.00 87.62 91 LEU A O 1
ATOM 636 N N . GLY A 1 92 ? -9.812 5.035 2.468 1.00 83.56 92 GLY A N 1
ATOM 637 C CA . GLY A 1 92 ? -8.760 5.265 3.458 1.00 83.56 92 GLY A CA 1
ATOM 638 C C . GLY A 1 92 ? -9.293 5.337 4.892 1.00 83.56 92 GLY A C 1
ATOM 639 O O . GLY A 1 92 ? -10.312 5.989 5.138 1.00 83.56 92 GLY A O 1
ATOM 640 N N . ASN A 1 93 ? -8.577 4.748 5.859 1.00 78.81 93 ASN A N 1
ATOM 641 C CA . ASN A 1 93 ? -8.920 4.807 7.292 1.00 78.81 93 ASN A CA 1
ATOM 642 C C . ASN A 1 93 ? -9.225 6.227 7.813 1.00 78.81 93 ASN A C 1
ATOM 644 O O . ASN A 1 93 ? -10.039 6.383 8.723 1.00 78.81 93 ASN A O 1
ATOM 648 N N . SER A 1 94 ? -8.599 7.256 7.238 1.00 79.31 94 SER A N 1
ATOM 649 C CA . SER A 1 94 ? -8.718 8.651 7.680 1.00 79.31 94 SER A CA 1
ATOM 650 C C . SER A 1 94 ? -9.670 9.497 6.831 1.00 79.31 94 SER A C 1
ATOM 652 O O . SER A 1 94 ? -9.799 10.693 7.075 1.00 79.31 94 SER A O 1
ATOM 654 N N . CYS A 1 95 ? -10.347 8.915 5.839 1.00 85.19 95 CYS A N 1
ATOM 655 C CA . CYS A 1 95 ? -11.037 9.680 4.798 1.00 85.19 95 CYS A CA 1
ATOM 656 C C . CYS A 1 95 ? -12.513 9.990 5.073 1.00 85.19 95 CYS A C 1
ATOM 658 O O . CYS A 1 95 ? -13.162 10.630 4.250 1.00 85.19 95 CYS A O 1
ATOM 660 N N . ALA A 1 96 ? -13.042 9.583 6.234 1.00 73.19 96 ALA A N 1
ATOM 661 C CA . ALA A 1 96 ? -14.374 9.947 6.739 1.00 73.19 96 ALA A CA 1
ATOM 662 C C . ALA A 1 96 ? -15.531 9.801 5.719 1.00 73.19 96 ALA A C 1
ATOM 664 O O . ALA A 1 96 ? -16.503 10.548 5.769 1.00 73.19 96 ALA A O 1
ATOM 665 N N . SER A 1 97 ? -15.442 8.848 4.781 1.00 74.69 97 SER A N 1
ATOM 666 C CA . SER A 1 97 ? -16.386 8.686 3.654 1.00 74.69 97 SER A CA 1
ATOM 667 C C . SER A 1 97 ? -16.495 9.896 2.701 1.00 74.69 97 SER A C 1
ATOM 669 O O . SER A 1 97 ? -17.390 9.940 1.855 1.00 74.69 97 SER A O 1
ATOM 671 N N . GLY A 1 98 ? -15.588 10.869 2.808 1.00 86.88 98 GLY A N 1
ATOM 672 C CA . GLY A 1 98 ? -15.423 11.991 1.888 1.00 86.88 98 GLY A CA 1
ATOM 673 C C . GLY A 1 98 ? -14.367 11.707 0.819 1.00 86.88 98 GLY A C 1
ATOM 674 O O . GLY A 1 98 ? -13.969 10.562 0.598 1.00 86.88 98 GLY A O 1
ATOM 675 N N . GLY A 1 99 ? -13.924 12.758 0.131 1.00 92.44 99 GLY A N 1
ATOM 676 C CA . GLY A 1 99 ? -12.769 12.647 -0.755 1.00 92.44 99 GLY A CA 1
ATOM 677 C C . GLY A 1 99 ? -11.489 12.347 0.030 1.00 92.44 99 GLY A C 1
ATOM 678 O O . GLY A 1 99 ? -11.387 12.621 1.230 1.00 92.44 99 GLY A O 1
ATOM 679 N N . CYS A 1 100 ? -10.525 11.730 -0.637 1.00 92.62 100 CYS A N 1
ATOM 680 C CA . CYS A 1 100 ? -9.414 11.052 0.017 1.00 92.62 100 CYS A CA 1
ATOM 681 C C . CYS A 1 100 ? -8.189 11.090 -0.879 1.00 92.62 100 CYS A C 1
ATOM 683 O O . CYS A 1 100 ? -8.291 10.641 -2.016 1.00 92.62 100 CYS A O 1
ATOM 685 N N . VAL A 1 101 ? -7.053 11.574 -0.384 1.00 93.06 101 VAL A N 1
ATOM 686 C CA . VAL A 1 101 ? -5.748 11.315 -1.005 1.00 93.06 101 VAL A CA 1
ATOM 687 C C . VAL A 1 101 ? -5.116 10.110 -0.330 1.00 93.06 101 VAL A C 1
ATOM 689 O O . VAL A 1 101 ? -5.206 9.958 0.889 1.00 93.06 101 VAL A O 1
ATOM 692 N N . MET A 1 102 ? -4.519 9.236 -1.128 1.00 91.44 102 MET A N 1
ATOM 693 C CA . MET A 1 102 ? -3.911 7.987 -0.692 1.00 91.44 102 MET A CA 1
ATOM 694 C C . MET A 1 102 ? -2.564 7.810 -1.372 1.00 91.44 102 MET A C 1
ATOM 696 O O . MET A 1 102 ? -2.358 8.307 -2.482 1.00 91.44 102 MET A O 1
ATOM 700 N N . ASN A 1 103 ? -1.682 7.062 -0.719 1.00 89.56 103 ASN A N 1
ATOM 701 C CA . ASN A 1 103 ? -0.487 6.541 -1.354 1.00 89.56 103 ASN A CA 1
ATOM 702 C C . ASN A 1 103 ? -0.434 5.008 -1.280 1.00 89.56 103 ASN A C 1
ATOM 704 O O . ASN A 1 103 ? -1.041 4.393 -0.401 1.00 89.56 103 ASN A O 1
ATOM 708 N N . PHE A 1 104 ? 0.295 4.411 -2.213 1.00 89.38 104 PHE A N 1
ATOM 709 C CA . PHE A 1 104 ? 0.306 2.981 -2.482 1.00 89.38 104 PHE A CA 1
ATOM 710 C C . PHE A 1 104 ? 1.737 2.535 -2.809 1.00 89.38 104 PHE A C 1
ATOM 712 O O . PHE A 1 104 ? 2.357 3.093 -3.706 1.00 89.38 104 PHE A O 1
ATOM 719 N N . GLU A 1 105 ? 2.262 1.549 -2.078 1.00 89.38 105 GLU A N 1
ATOM 720 C CA . GLU A 1 105 ? 3.612 0.987 -2.281 1.00 89.38 105 GLU A CA 1
ATOM 721 C C . GLU A 1 105 ? 3.737 0.203 -3.591 1.00 89.38 105 GLU A C 1
ATOM 723 O O . GLU A 1 105 ? 3.156 -0.875 -3.709 1.00 89.38 105 GLU A O 1
ATOM 728 N N . ASN A 1 106 ? 4.526 0.666 -4.552 1.00 90.75 106 ASN A N 1
ATOM 729 C CA . ASN A 1 106 ? 4.783 -0.062 -5.797 1.00 90.75 106 ASN A CA 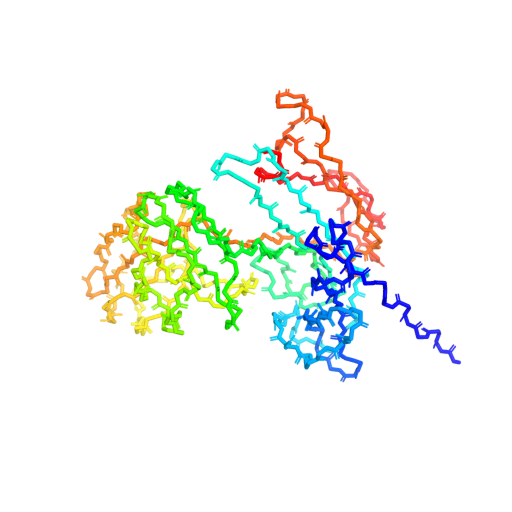1
ATOM 730 C C . ASN A 1 106 ? 6.228 -0.525 -5.970 1.00 90.75 106 ASN A C 1
ATOM 732 O O . ASN A 1 106 ? 6.566 -1.026 -7.043 1.00 90.75 106 ASN A O 1
ATOM 736 N N . THR A 1 107 ? 7.049 -0.449 -4.917 1.00 90.62 107 THR A N 1
ATOM 737 C CA . THR A 1 107 ? 8.426 -0.954 -4.936 1.00 90.62 107 THR A CA 1
ATOM 738 C C . THR A 1 107 ? 8.481 -2.390 -5.464 1.00 90.62 107 THR A C 1
ATOM 740 O O . THR A 1 107 ? 7.924 -3.303 -4.839 1.00 90.62 107 THR A O 1
ATOM 743 N N . PRO A 1 108 ? 9.172 -2.644 -6.588 1.00 89.00 108 PRO A N 1
ATOM 744 C CA . PRO A 1 108 ? 9.282 -3.988 -7.122 1.00 89.00 108 PRO A CA 1
ATOM 745 C C . PRO A 1 108 ? 10.261 -4.829 -6.299 1.00 89.00 108 PRO A C 1
ATOM 747 O O . PRO A 1 108 ? 11.284 -4.353 -5.802 1.00 89.00 108 PRO A O 1
ATOM 750 N N . TRP A 1 109 ? 10.006 -6.135 -6.233 1.00 93.44 109 TRP A N 1
ATOM 751 C CA . TRP A 1 109 ? 11.030 -7.083 -5.800 1.00 93.44 109 TRP A CA 1
ATOM 752 C C . TRP A 1 109 ? 12.202 -7.114 -6.798 1.00 93.44 109 TRP A C 1
ATOM 754 O O . TRP A 1 109 ? 12.001 -7.146 -8.016 1.00 93.44 109 TRP A O 1
ATOM 764 N N . LEU A 1 110 ? 13.429 -7.164 -6.280 1.00 91.12 110 LEU A N 1
ATOM 765 C CA . LEU A 1 110 ? 14.673 -7.185 -7.039 1.00 91.12 110 LEU A CA 1
ATOM 766 C C . LEU A 1 110 ? 15.439 -8.496 -6.783 1.00 91.12 110 LEU A C 1
ATOM 768 O O . LEU A 1 110 ? 15.563 -8.931 -5.631 1.00 91.12 110 LEU A O 1
ATOM 772 N N . PRO A 1 111 ? 15.991 -9.129 -7.835 1.00 94.19 111 PRO A N 1
ATOM 773 C CA . PRO A 1 111 ? 16.776 -10.348 -7.700 1.00 94.19 111 PRO A CA 1
ATOM 774 C C . PRO A 1 111 ? 18.157 -10.078 -7.109 1.00 94.19 111 PRO A C 1
ATOM 776 O O . PRO A 1 111 ? 18.792 -9.072 -7.423 1.00 94.19 111 PRO A O 1
ATOM 779 N N . SER A 1 112 ? 18.649 -11.017 -6.299 1.00 95.19 112 SER A N 1
ATOM 780 C CA . SER A 1 112 ? 19.974 -10.958 -5.664 1.00 95.19 112 SER A CA 1
ATOM 781 C C . SER A 1 112 ? 20.218 -9.647 -4.902 1.00 95.19 112 SER A C 1
ATOM 783 O O . SER A 1 112 ? 21.333 -9.127 -4.873 1.00 95.19 112 SER A O 1
ATOM 785 N N . HIS A 1 113 ? 19.165 -9.106 -4.293 1.00 92.38 113 HIS A N 1
ATOM 786 C CA . HIS A 1 113 ? 19.158 -7.807 -3.635 1.00 92.38 113 HIS A CA 1
ATOM 787 C C . HIS A 1 113 ? 19.129 -7.963 -2.114 1.00 92.38 113 HIS A C 1
ATOM 789 O O . HIS A 1 113 ? 18.504 -8.885 -1.586 1.00 92.38 113 HIS A O 1
ATOM 795 N N . GLY A 1 114 ? 19.841 -7.084 -1.409 1.00 93.62 114 GLY A N 1
ATOM 796 C CA . GLY A 1 114 ? 19.850 -7.048 0.050 1.00 93.62 114 GLY A CA 1
ATOM 797 C C . GLY A 1 114 ? 18.597 -6.361 0.585 1.00 93.62 114 GLY A C 1
ATOM 798 O O . GLY A 1 114 ? 18.335 -5.231 0.210 1.00 93.62 114 GLY A O 1
ATOM 799 N N . TYR A 1 115 ? 17.867 -7.024 1.477 1.00 93.69 115 TYR A N 1
ATOM 800 C CA . TYR A 1 115 ? 16.670 -6.497 2.128 1.00 93.69 115 TYR A CA 1
ATOM 801 C C . TYR A 1 115 ? 16.876 -6.378 3.635 1.00 93.69 115 TYR A C 1
ATOM 803 O O . TYR A 1 115 ? 17.450 -7.275 4.265 1.00 93.69 115 TYR A O 1
ATOM 811 N N . THR A 1 116 ? 16.355 -5.311 4.237 1.00 92.56 116 THR A N 1
ATOM 812 C CA . THR A 1 116 ? 16.346 -5.105 5.695 1.00 92.56 116 THR A CA 1
ATOM 813 C C . THR A 1 116 ? 14.967 -5.401 6.284 1.00 92.56 116 THR A C 1
ATOM 815 O O . THR A 1 116 ? 13.961 -5.420 5.579 1.00 92.56 116 THR A O 1
ATOM 818 N N . VAL A 1 117 ? 14.900 -5.692 7.588 1.00 91.62 117 VAL A N 1
ATOM 819 C CA . VAL A 1 117 ? 13.613 -5.939 8.261 1.00 91.62 117 VAL A CA 1
ATOM 820 C C . VAL A 1 117 ? 12.746 -4.680 8.199 1.00 91.62 117 VAL A C 1
ATOM 822 O O . VAL A 1 117 ? 13.219 -3.595 8.518 1.00 91.62 117 VAL A O 1
ATOM 825 N N . GLY A 1 118 ? 11.475 -4.843 7.834 1.00 89.50 118 GLY A N 1
ATOM 826 C CA . GLY A 1 118 ? 10.502 -3.762 7.673 1.00 89.50 118 GLY A CA 1
ATOM 827 C C . GLY A 1 118 ? 10.353 -3.259 6.240 1.00 89.50 118 GLY A C 1
ATOM 828 O O . GLY A 1 118 ? 9.315 -2.685 5.936 1.00 89.50 118 GLY A O 1
ATOM 829 N N . GLN A 1 119 ? 11.317 -3.531 5.354 1.00 90.81 119 GLN A N 1
ATOM 830 C CA . GLN A 1 119 ? 11.205 -3.152 3.947 1.00 90.81 119 GLN A CA 1
ATOM 831 C C . GLN A 1 119 ? 10.020 -3.859 3.286 1.00 90.81 119 GLN A C 1
ATOM 833 O O . GLN A 1 119 ? 9.774 -5.044 3.542 1.00 90.81 119 GLN A O 1
ATOM 838 N N . GLN A 1 120 ? 9.293 -3.126 2.450 1.00 92.25 120 GLN A N 1
ATOM 839 C CA . GLN A 1 120 ? 8.103 -3.596 1.755 1.00 92.25 120 GLN A CA 1
ATOM 840 C C . GLN A 1 120 ? 8.370 -3.705 0.254 1.00 92.25 120 GLN A C 1
ATOM 842 O O . GLN A 1 120 ? 9.237 -3.023 -0.285 1.00 92.25 120 GLN A O 1
ATOM 847 N N . VAL A 1 121 ? 7.676 -4.637 -0.394 1.00 93.75 121 VAL A N 1
ATOM 848 C CA . VAL A 1 121 ? 7.614 -4.759 -1.854 1.00 93.75 121 VAL A CA 1
ATOM 849 C C . VAL A 1 121 ? 6.192 -5.119 -2.264 1.00 93.75 121 VAL A C 1
ATOM 851 O O . VAL A 1 121 ? 5.481 -5.804 -1.517 1.00 93.75 121 VAL A O 1
ATOM 854 N N . LEU A 1 122 ? 5.794 -4.705 -3.462 1.00 92.69 122 LEU A N 1
ATOM 855 C CA . LEU A 1 122 ? 4.564 -5.161 -4.097 1.00 92.69 122 LEU A CA 1
ATOM 856 C C . LEU A 1 122 ? 4.850 -6.428 -4.904 1.00 92.69 122 LEU A C 1
ATOM 858 O O . LEU A 1 122 ? 5.739 -6.455 -5.760 1.00 92.69 122 LEU A O 1
ATOM 862 N N . ASP A 1 123 ? 4.109 -7.496 -4.622 1.00 92.44 123 ASP A N 1
ATOM 863 C CA . ASP A 1 123 ? 4.249 -8.743 -5.362 1.00 92.44 123 ASP A CA 1
ATOM 864 C C . ASP A 1 123 ? 3.374 -8.807 -6.624 1.00 92.44 123 ASP A C 1
ATOM 866 O O . ASP A 1 123 ? 2.556 -7.936 -6.918 1.00 92.44 123 ASP A O 1
ATOM 870 N N . THR A 1 124 ? 3.530 -9.890 -7.386 1.00 87.50 124 THR A N 1
ATOM 871 C CA . THR A 1 124 ? 2.794 -10.122 -8.639 1.00 87.50 124 THR A CA 1
ATOM 872 C C . THR A 1 124 ? 1.288 -10.349 -8.461 1.00 87.50 124 THR A C 1
ATOM 874 O O . THR A 1 124 ? 0.569 -10.432 -9.452 1.00 87.50 124 THR A O 1
ATOM 877 N N . HIS A 1 125 ? 0.803 -10.497 -7.227 1.00 87.56 125 HIS A N 1
ATOM 878 C CA . HIS A 1 125 ? -0.610 -10.643 -6.877 1.00 87.56 125 HIS A CA 1
ATOM 879 C C . HIS A 1 125 ? -1.191 -9.370 -6.240 1.00 87.56 125 HIS A C 1
ATOM 881 O O . HIS A 1 125 ? -2.291 -9.438 -5.694 1.00 87.56 125 HIS A O 1
ATOM 887 N N . PHE A 1 126 ? -0.479 -8.234 -6.288 1.00 86.56 126 PHE A N 1
ATOM 888 C CA . PHE A 1 126 ? -0.873 -6.979 -5.629 1.00 86.56 126 PHE A CA 1
ATOM 889 C C . PHE A 1 126 ? -0.992 -7.093 -4.107 1.00 86.56 126 PHE A C 1
ATOM 891 O O . PHE A 1 126 ? -1.730 -6.342 -3.460 1.00 86.56 126 PHE A O 1
ATOM 898 N N . GLN A 1 127 ? -0.246 -8.032 -3.524 1.00 90.44 127 GLN A N 1
ATOM 899 C CA . GLN A 1 127 ? -0.115 -8.153 -2.085 1.00 90.44 127 GLN A CA 1
ATOM 900 C C . GLN A 1 127 ? 1.182 -7.475 -1.645 1.00 90.44 127 GLN A C 1
ATOM 902 O O . GLN A 1 127 ? 2.237 -7.633 -2.268 1.00 90.44 127 GLN A O 1
ATOM 907 N N . VAL A 1 128 ? 1.117 -6.755 -0.533 1.00 93.00 128 VAL A N 1
ATOM 908 C CA . VAL A 1 128 ? 2.301 -6.163 0.083 1.00 93.00 128 VAL A CA 1
ATOM 909 C C . VAL A 1 128 ? 3.044 -7.241 0.864 1.00 93.00 128 VAL A C 1
ATOM 911 O O . VAL A 1 128 ? 2.470 -7.946 1.699 1.00 93.00 128 VAL A O 1
ATOM 914 N N . GLN A 1 129 ? 4.342 -7.360 0.613 1.00 94.88 129 GLN A N 1
ATOM 915 C CA . GLN A 1 129 ? 5.226 -8.293 1.300 1.00 94.88 129 GLN A CA 1
ATOM 916 C C . GLN A 1 129 ? 6.197 -7.509 2.174 1.00 94.88 129 GLN A C 1
ATOM 918 O O . GLN A 1 129 ? 6.964 -6.694 1.672 1.00 94.88 129 GLN A O 1
ATOM 923 N N . THR A 1 130 ? 6.212 -7.789 3.476 1.00 93.88 130 THR A N 1
ATOM 924 C CA . THR A 1 130 ? 7.131 -7.143 4.422 1.00 93.88 130 THR A CA 1
ATOM 925 C C . THR A 1 130 ? 8.269 -8.082 4.783 1.00 93.88 130 THR A C 1
ATOM 927 O O . THR A 1 130 ? 8.058 -9.232 5.186 1.00 93.88 130 THR A O 1
ATOM 930 N N . CYS A 1 131 ? 9.499 -7.599 4.663 1.00 94.88 131 CYS A N 1
ATOM 931 C CA . CYS A 1 131 ? 10.684 -8.333 5.062 1.00 94.88 131 CYS A CA 1
ATOM 932 C C . CYS A 1 131 ? 10.685 -8.487 6.586 1.00 94.88 131 CYS A C 1
ATOM 934 O O . CYS A 1 131 ? 10.743 -7.515 7.337 1.00 94.88 131 CYS A O 1
ATOM 936 N N . ARG A 1 132 ? 10.631 -9.727 7.069 1.00 93.44 132 ARG A N 1
ATOM 937 C CA . ARG A 1 132 ? 10.708 -10.046 8.505 1.00 93.44 132 ARG A CA 1
ATOM 938 C C . ARG A 1 132 ? 12.044 -10.652 8.917 1.00 93.44 132 ARG A C 1
ATOM 940 O O . ARG A 1 132 ? 12.307 -10.848 10.100 1.00 93.44 132 ARG A O 1
ATOM 947 N N . THR A 1 133 ? 12.869 -11.031 7.951 1.00 95.19 133 THR A N 1
ATOM 948 C CA . THR A 1 133 ? 14.232 -11.506 8.180 1.00 95.19 133 THR A CA 1
ATOM 949 C C . THR A 1 133 ? 15.086 -10.926 7.076 1.00 95.19 133 THR A C 1
ATOM 951 O O . THR A 1 133 ? 14.882 -11.278 5.916 1.00 95.19 133 THR A O 1
ATOM 954 N N . ALA A 1 134 ? 15.997 -10.032 7.457 1.00 94.81 134 ALA A N 1
ATOM 955 C CA . ALA A 1 134 ? 16.940 -9.414 6.540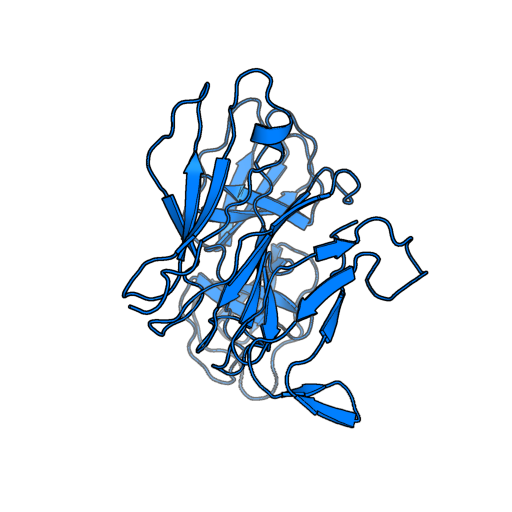 1.00 94.81 134 ALA A CA 1
ATOM 956 C C . ALA A 1 134 ? 17.834 -10.468 5.877 1.00 94.81 134 ALA A C 1
ATOM 958 O O . ALA A 1 134 ? 18.114 -11.521 6.455 1.00 94.81 134 ALA A O 1
ATOM 959 N N . GLY A 1 135 ? 18.302 -10.171 4.673 1.00 95.69 135 GLY A N 1
ATOM 960 C CA . GLY A 1 135 ? 19.126 -11.090 3.901 1.00 95.69 135 GLY A CA 1
ATOM 961 C C . GLY A 1 135 ? 19.271 -10.647 2.455 1.00 95.69 135 GLY A C 1
ATOM 962 O O . GLY A 1 135 ? 18.991 -9.504 2.119 1.00 95.69 135 GLY A O 1
ATOM 963 N N . THR A 1 136 ? 19.678 -11.573 1.598 1.00 96.81 136 THR A N 1
ATOM 964 C CA . THR A 1 136 ? 19.772 -11.381 0.150 1.00 96.81 136 THR A CA 1
ATOM 965 C C . THR A 1 136 ? 18.746 -12.271 -0.535 1.00 96.81 136 THR A C 1
ATOM 967 O O . THR A 1 136 ? 18.701 -13.472 -0.247 1.00 96.81 136 THR A O 1
ATOM 970 N N . SER A 1 137 ? 17.935 -11.695 -1.420 1.00 97.38 137 SER A N 1
ATOM 971 C CA . SER A 1 137 ? 16.910 -12.409 -2.181 1.00 97.38 137 SER A CA 1
ATOM 972 C C . SER A 1 137 ? 17.512 -13.418 -3.166 1.00 97.38 137 SER A C 1
ATOM 974 O O . SER A 1 137 ? 18.720 -13.457 -3.420 1.00 97.38 137 SER A O 1
ATOM 976 N N . ARG A 1 138 ? 16.667 -14.288 -3.717 1.00 97.19 138 ARG A N 1
ATOM 977 C CA . ARG A 1 138 ? 17.024 -15.214 -4.800 1.00 97.19 138 ARG A CA 1
ATOM 978 C C . ARG A 1 138 ? 17.318 -14.465 -6.099 1.00 97.19 138 ARG A C 1
ATOM 980 O O . ARG A 1 138 ? 16.926 -13.322 -6.282 1.00 97.19 138 ARG A O 1
ATOM 987 N N . ALA A 1 139 ? 17.933 -15.161 -7.054 1.00 96.75 139 ALA A N 1
ATOM 988 C CA . ALA A 1 139 ? 18.115 -14.651 -8.416 1.00 96.75 139 ALA A CA 1
ATOM 989 C C . ALA A 1 139 ? 16.807 -14.607 -9.236 1.00 96.75 139 ALA A C 1
ATOM 991 O O . ALA A 1 139 ? 16.739 -13.943 -10.265 1.00 96.75 139 ALA A O 1
ATOM 992 N N . THR A 1 140 ? 15.769 -15.322 -8.798 1.00 94.88 140 THR A N 1
ATOM 993 C CA . THR A 1 140 ? 14.462 -15.402 -9.463 1.00 94.88 140 THR A CA 1
ATOM 994 C C . THR A 1 140 ? 13.357 -15.105 -8.467 1.00 94.88 140 THR A C 1
ATOM 996 O O . THR A 1 140 ? 13.469 -15.516 -7.309 1.00 94.88 140 THR A O 1
ATOM 999 N N . THR A 1 141 ? 12.289 -14.450 -8.926 1.00 93.25 141 THR A N 1
ATOM 1000 C CA . THR A 1 141 ? 11.181 -14.057 -8.048 1.00 93.25 141 THR A CA 1
ATOM 1001 C C . THR A 1 141 ? 10.604 -15.270 -7.299 1.00 93.25 141 THR A C 1
ATOM 1003 O O . THR A 1 141 ? 10.472 -16.351 -7.891 1.00 93.25 141 THR A O 1
ATOM 1006 N N . PRO A 1 142 ? 10.307 -15.147 -5.994 1.00 95.69 142 PRO A N 1
ATOM 1007 C CA . PRO A 1 142 ? 9.638 -16.198 -5.242 1.00 95.69 142 PRO A CA 1
ATOM 1008 C C . PRO A 1 142 ? 8.230 -16.492 -5.766 1.00 95.69 142 PRO A C 1
ATOM 1010 O O . PRO A 1 142 ? 7.550 -15.627 -6.310 1.00 95.69 142 PRO A O 1
ATOM 1013 N N . ALA A 1 143 ? 7.746 -17.709 -5.515 1.00 94.62 143 ALA A N 1
ATOM 1014 C CA . ALA A 1 143 ? 6.320 -17.993 -5.615 1.00 94.62 143 ALA A CA 1
ATOM 1015 C C . ALA A 1 143 ? 5.611 -17.386 -4.395 1.00 94.62 143 ALA A C 1
ATOM 1017 O O . ALA A 1 143 ? 5.682 -17.930 -3.290 1.00 94.62 143 ALA A O 1
ATOM 1018 N N . TRP A 1 144 ? 4.974 -16.233 -4.588 1.00 95.44 144 TRP A N 1
ATOM 1019 C CA . TRP A 1 144 ? 4.305 -15.498 -3.520 1.00 95.44 144 TRP A CA 1
ATOM 1020 C C . TRP A 1 144 ? 3.020 -16.193 -3.068 1.00 95.44 144 TRP A C 1
ATOM 1022 O O . TRP A 1 144 ? 2.159 -16.523 -3.882 1.00 95.44 144 TRP A O 1
ATOM 1032 N N . SER A 1 145 ? 2.874 -16.399 -1.757 1.00 91.56 145 SER A N 1
ATOM 1033 C CA . SER A 1 145 ? 1.603 -16.849 -1.187 1.00 91.56 145 SER A CA 1
ATOM 1034 C C . SER A 1 145 ? 0.581 -15.721 -1.234 1.00 91.56 145 SER A C 1
ATOM 1036 O O . SER A 1 145 ? 0.875 -14.620 -0.781 1.00 91.56 145 SER A O 1
ATOM 1038 N N . THR A 1 146 ? -0.640 -16.006 -1.685 1.00 89.75 146 THR A N 1
ATOM 1039 C CA . THR A 1 146 ? -1.768 -15.060 -1.647 1.00 89.75 146 THR A CA 1
ATOM 1040 C C . THR A 1 146 ? -2.452 -15.000 -0.279 1.00 89.75 146 THR A C 1
ATOM 1042 O O . THR A 1 146 ? -3.290 -14.132 -0.050 1.00 89.75 146 THR A O 1
ATOM 1045 N N . THR A 1 147 ? -2.110 -15.894 0.652 1.00 88.31 147 THR A N 1
ATOM 1046 C CA . THR A 1 147 ? -2.705 -15.922 1.993 1.00 88.31 147 THR A CA 1
ATOM 1047 C C . THR A 1 147 ? -2.090 -14.849 2.893 1.00 88.31 147 THR A C 1
ATOM 1049 O O . THR A 1 147 ? -0.888 -14.863 3.161 1.00 88.31 147 THR A O 1
ATOM 1052 N N . VAL A 1 148 ? -2.925 -13.956 3.425 1.00 87.94 148 VAL A N 1
ATOM 1053 C CA . VAL A 1 148 ? -2.516 -12.916 4.383 1.00 87.94 148 VAL A CA 1
ATOM 1054 C C . VAL A 1 148 ? -1.869 -13.542 5.624 1.00 87.94 148 VAL A C 1
ATOM 1056 O O . VAL A 1 148 ? -2.334 -14.550 6.158 1.00 87.94 148 VAL A O 1
ATOM 1059 N N . GLY A 1 149 ? -0.762 -12.963 6.079 1.00 85.75 149 GLY A N 1
ATOM 1060 C CA . GLY A 1 149 ? 0.044 -13.436 7.201 1.00 85.75 149 GLY A CA 1
ATOM 1061 C C . GLY A 1 149 ? 0.904 -14.665 6.893 1.00 85.75 149 GLY A C 1
ATOM 1062 O O . GLY A 1 149 ? 1.717 -15.056 7.740 1.00 85.75 149 GLY A O 1
ATOM 1063 N N . ALA A 1 150 ? 0.763 -15.283 5.714 1.00 89.19 150 ALA A N 1
ATOM 1064 C CA . ALA A 1 150 ? 1.623 -16.379 5.294 1.00 89.19 150 ALA A CA 1
ATOM 1065 C C . ALA A 1 150 ? 3.047 -15.893 5.027 1.00 89.19 150 ALA A C 1
ATOM 1067 O O . ALA A 1 150 ? 3.332 -14.703 4.913 1.00 89.19 150 ALA A O 1
ATOM 1068 N N . SER A 1 151 ? 3.967 -16.849 4.990 1.00 91.62 151 SER A N 1
ATOM 1069 C CA . SER A 1 151 ? 5.391 -16.580 4.863 1.00 91.62 151 SER A CA 1
ATOM 1070 C C . SER A 1 151 ? 5.935 -17.065 3.537 1.00 91.62 151 SER A C 1
ATOM 1072 O O . SER A 1 151 ? 5.646 -18.196 3.151 1.00 91.62 151 SER A O 1
ATOM 1074 N N . THR A 1 152 ? 6.821 -16.279 2.935 1.00 96.31 152 THR A N 1
ATOM 1075 C CA . THR A 1 152 ? 7.550 -16.672 1.724 1.00 96.31 152 THR A CA 1
ATOM 1076 C C . THR A 1 152 ? 9.043 -16.697 2.031 1.00 96.31 152 THR A C 1
ATOM 1078 O O . THR A 1 152 ? 9.588 -15.750 2.603 1.00 96.31 152 THR A O 1
ATOM 1081 N N . ALA A 1 153 ? 9.709 -17.810 1.719 1.00 96.62 153 ALA A N 1
ATOM 1082 C CA . ALA A 1 153 ? 11.157 -17.931 1.852 1.00 96.62 153 ALA A CA 1
ATOM 1083 C C . ALA A 1 153 ? 11.831 -17.511 0.543 1.00 96.62 153 ALA A C 1
ATOM 1085 O O . ALA A 1 153 ? 11.500 -18.033 -0.521 1.00 96.62 153 ALA A O 1
ATOM 1086 N N . ASP A 1 154 ? 12.805 -16.617 0.636 1.00 97.69 154 ASP A N 1
ATOM 1087 C CA . ASP A 1 154 ? 13.466 -15.997 -0.504 1.00 97.69 154 ASP A CA 1
ATOM 1088 C C . ASP A 1 154 ? 14.978 -15.963 -0.262 1.00 97.69 154 ASP A C 1
ATOM 1090 O O . ASP A 1 154 ? 15.574 -14.945 0.073 1.00 97.69 154 ASP A O 1
ATOM 1094 N N . ASN A 1 155 ? 15.586 -17.149 -0.357 1.00 96.69 155 ASN A N 1
ATOM 1095 C CA . ASN A 1 155 ? 16.978 -17.384 0.033 1.00 96.69 155 ASN A CA 1
ATOM 1096 C C . ASN A 1 155 ? 17.169 -17.101 1.534 1.00 96.69 155 ASN A C 1
ATOM 1098 O O . ASN A 1 155 ? 16.553 -17.802 2.343 1.00 96.69 155 ASN A O 1
ATOM 1102 N N . THR A 1 156 ? 17.989 -16.120 1.921 1.00 97.50 156 THR A N 1
ATOM 1103 C CA . THR A 1 156 ? 18.166 -15.748 3.333 1.00 97.50 156 THR A CA 1
ATOM 1104 C C . THR A 1 156 ? 17.109 -14.752 3.804 1.00 97.50 156 THR A C 1
ATOM 1106 O O . THR A 1 156 ? 16.878 -14.651 5.009 1.00 97.50 156 THR A O 1
ATOM 1109 N N . VAL A 1 157 ? 16.403 -14.094 2.876 1.00 97.44 157 VAL A N 1
ATOM 1110 C CA . VAL A 1 157 ? 15.267 -13.224 3.190 1.00 97.44 157 VAL A CA 1
ATOM 1111 C C . VAL A 1 157 ? 14.042 -14.067 3.530 1.00 97.44 157 VAL A C 1
ATOM 1113 O O . VAL A 1 157 ? 13.781 -15.130 2.950 1.00 97.44 157 VAL A O 1
ATOM 1116 N N . ARG A 1 158 ? 13.249 -13.584 4.486 1.00 96.06 158 ARG A N 1
ATOM 1117 C CA . ARG A 1 158 ? 11.910 -14.120 4.748 1.00 96.06 158 ARG A CA 1
ATOM 1118 C C . ARG A 1 158 ? 10.899 -12.992 4.732 1.00 96.06 158 ARG A C 1
ATOM 1120 O O . ARG A 1 158 ? 11.066 -12.005 5.444 1.00 96.06 158 ARG A O 1
ATOM 1127 N N . TRP A 1 159 ? 9.820 -13.214 4.001 1.00 96.12 159 TRP A N 1
ATOM 1128 C CA . TRP A 1 159 ? 8.718 -12.280 3.836 1.00 96.12 159 TRP A CA 1
ATOM 1129 C C . TRP A 1 159 ? 7.502 -12.717 4.650 1.00 96.12 159 TRP A C 1
ATOM 1131 O O . TRP A 1 159 ? 7.312 -13.914 4.905 1.00 96.12 159 TRP A O 1
ATOM 1141 N N . VAL A 1 160 ? 6.681 -11.750 5.046 1.00 93.62 160 VAL A N 1
ATOM 1142 C CA . VAL A 1 160 ? 5.315 -11.959 5.525 1.00 93.62 160 VAL A CA 1
ATOM 1143 C C . VAL A 1 160 ? 4.354 -11.169 4.641 1.00 93.62 160 VAL A C 1
ATOM 1145 O O . VAL A 1 160 ? 4.581 -9.990 4.385 1.00 93.62 160 VAL A O 1
ATOM 1148 N N . ASN A 1 161 ? 3.290 -11.824 4.182 1.00 92.31 161 ASN A N 1
ATOM 1149 C CA . ASN A 1 161 ? 2.256 -11.189 3.373 1.00 92.31 161 ASN A CA 1
ATOM 1150 C C . ASN A 1 161 ? 1.353 -10.317 4.274 1.00 92.31 161 ASN A C 1
ATOM 1152 O O . ASN A 1 161 ? 0.730 -10.847 5.196 1.00 92.31 161 ASN A O 1
ATOM 1156 N N . GLN A 1 162 ? 1.276 -9.007 4.033 1.00 90.69 162 GLN A N 1
ATOM 1157 C CA . GLN A 1 162 ? 0.376 -8.075 4.738 1.00 90.69 162 GLN A CA 1
ATOM 1158 C C . GLN A 1 162 ? -1.060 -8.079 4.187 1.00 90.69 162 GLN A C 1
ATOM 1160 O O . GLN A 1 162 ? -1.986 -7.622 4.855 1.00 90.69 162 GLN A O 1
ATOM 1165 N N . GLY A 1 163 ? -1.256 -8.667 3.013 1.00 87.88 163 GLY A N 1
ATOM 1166 C CA . GLY A 1 163 ? -2.504 -8.733 2.272 1.00 87.88 163 GLY A CA 1
ATOM 1167 C C . GLY A 1 163 ? -2.523 -7.748 1.111 1.00 87.88 163 GLY A C 1
ATOM 1168 O O . GLY A 1 163 ? -1.462 -7.247 0.722 1.00 87.88 163 GLY A O 1
ATOM 1169 N N . PRO A 1 164 ? -3.716 -7.494 0.545 1.00 86.00 164 PRO A N 1
ATOM 1170 C CA . PRO A 1 164 ? -3.836 -6.605 -0.596 1.00 86.00 164 PRO A CA 1
ATOM 1171 C C . PRO A 1 164 ? -3.322 -5.235 -0.220 1.00 86.00 164 PRO A C 1
ATOM 1173 O O . PRO A 1 164 ? -3.460 -4.819 0.932 1.00 86.00 164 PRO A O 1
ATOM 1176 N N . GLN A 1 165 ? -2.763 -4.537 -1.199 1.00 82.25 165 GLN A N 1
ATOM 1177 C CA . GLN A 1 165 ? -2.418 -3.127 -1.107 1.00 82.25 165 GLN A CA 1
ATOM 1178 C C . GLN A 1 165 ? -3.706 -2.298 -0.925 1.00 82.25 165 GLN A C 1
ATOM 1180 O O . GLN A 1 165 ? -4.185 -1.655 -1.847 1.00 82.25 165 GLN A O 1
ATOM 1185 N N . ALA A 1 166 ? -4.351 -2.406 0.235 1.00 71.62 166 ALA A N 1
ATOM 1186 C CA . ALA A 1 166 ? -5.672 -1.873 0.527 1.00 71.62 166 ALA A CA 1
ATOM 1187 C C . ALA A 1 166 ? -5.557 -0.620 1.391 1.00 71.62 166 ALA A C 1
ATOM 1189 O O . ALA A 1 166 ? -4.768 -0.573 2.325 1.00 71.62 166 ALA A O 1
ATOM 1190 N N . ALA A 1 167 ? -6.409 0.368 1.123 1.00 63.50 167 ALA A N 1
ATOM 1191 C CA . ALA A 1 167 ? -6.406 1.633 1.853 1.00 63.50 167 ALA A CA 1
ATOM 1192 C C . ALA A 1 167 ? -7.055 1.560 3.258 1.00 63.50 167 ALA A C 1
ATOM 1194 O O . ALA A 1 167 ? -6.913 2.506 4.036 1.00 63.50 167 ALA A O 1
ATOM 1195 N N . ALA A 1 168 ? -7.761 0.467 3.595 1.00 76.50 168 ALA A N 1
ATOM 1196 C CA . ALA A 1 168 ? -8.485 0.326 4.862 1.00 76.50 168 ALA A CA 1
ATOM 1197 C C . ALA A 1 168 ? -8.191 -0.979 5.610 1.00 76.50 168 ALA A C 1
ATOM 1199 O O . ALA A 1 168 ? -8.402 -2.078 5.097 1.00 76.50 168 ALA A O 1
ATOM 1200 N N . HIS A 1 169 ? -7.859 -0.830 6.890 1.00 85.44 169 HIS A N 1
ATOM 1201 C CA . HIS A 1 169 ? -7.845 -1.895 7.893 1.00 85.44 169 HIS A CA 1
ATOM 1202 C C . HIS A 1 169 ? -8.897 -1.640 8.979 1.00 85.44 169 HIS A C 1
ATOM 1204 O O . HIS A 1 169 ? -9.293 -0.500 9.223 1.00 85.44 169 HIS A O 1
ATOM 1210 N N . GLY A 1 170 ? -9.355 -2.692 9.662 1.00 88.56 170 GLY A N 1
ATOM 1211 C CA . GLY A 1 170 ? -10.277 -2.537 10.788 1.00 88.56 170 GLY A CA 1
ATOM 1212 C C . GLY A 1 170 ? -9.630 -1.864 12.005 1.00 88.56 170 GLY A C 1
ATOM 1213 O O . GLY A 1 170 ? -8.414 -1.688 12.081 1.00 88.56 170 GLY A O 1
ATOM 1214 N N . THR A 1 171 ? -10.447 -1.539 13.002 1.00 92.25 171 THR A N 1
ATOM 1215 C CA . THR A 1 171 ? -9.981 -1.215 14.357 1.00 92.25 171 THR A CA 1
ATOM 1216 C C . THR A 1 171 ? -10.264 -2.382 15.301 1.00 92.25 171 THR A C 1
ATOM 1218 O O . THR A 1 171 ? -11.094 -3.255 15.023 1.00 92.25 171 THR A O 1
ATOM 1221 N N . TRP A 1 172 ? -9.551 -2.432 16.425 1.00 97.31 172 TRP A N 1
ATOM 1222 C CA . TRP A 1 172 ? -9.814 -3.434 17.454 1.00 97.31 172 TRP A CA 1
ATOM 1223 C C . TRP A 1 172 ? -11.163 -3.185 18.152 1.00 97.31 172 TRP A C 1
ATOM 1225 O O . TRP A 1 172 ? -11.476 -2.056 18.529 1.00 97.31 172 TRP A O 1
ATOM 1235 N N . LEU A 1 173 ? -11.926 -4.252 18.381 1.00 97.88 173 LEU A N 1
ATOM 1236 C CA . LEU A 1 173 ? -13.214 -4.276 19.067 1.00 97.88 173 LEU A CA 1
ATOM 1237 C C . LEU A 1 173 ? -13.157 -5.278 20.228 1.00 97.88 173 LEU A C 1
ATOM 1239 O O . LEU A 1 173 ? -12.665 -6.400 20.075 1.00 97.88 173 LEU A O 1
ATOM 1243 N N . ALA A 1 174 ? -13.689 -4.881 21.384 1.00 98.06 174 ALA A N 1
ATOM 1244 C CA . ALA A 1 174 ? -13.745 -5.717 22.581 1.00 98.06 174 ALA A CA 1
ATOM 1245 C C . ALA A 1 174 ? -14.811 -6.811 22.471 1.00 98.06 174 ALA A C 1
ATOM 1247 O O . ALA A 1 174 ? -15.882 -6.581 21.908 1.00 98.06 174 ALA A O 1
ATOM 1248 N N . SER A 1 175 ? -14.543 -7.976 23.067 1.00 97.94 175 SER A N 1
ATOM 1249 C CA . SER A 1 175 ? -15.462 -9.127 23.084 1.00 97.94 175 SER A CA 1
ATOM 1250 C C . SER A 1 175 ? -15.972 -9.516 21.688 1.00 97.94 175 SER A C 1
ATOM 1252 O O . SER A 1 175 ? -17.115 -9.945 21.527 1.00 97.94 175 SER A O 1
ATOM 1254 N N . HIS A 1 176 ? -15.134 -9.341 20.669 1.00 98.12 176 HIS A N 1
ATOM 1255 C CA . HIS A 1 176 ? -15.499 -9.507 19.271 1.00 98.12 176 HIS A CA 1
ATOM 1256 C C . HIS A 1 176 ? -14.876 -10.776 18.695 1.00 98.12 176 HIS A C 1
ATOM 1258 O O . HIS A 1 176 ? -13.699 -11.059 18.928 1.00 98.12 176 HIS A O 1
ATOM 1264 N N . ALA A 1 177 ? -15.673 -11.540 17.947 1.00 98.31 177 ALA A N 1
ATOM 1265 C CA . ALA A 1 177 ? -15.207 -12.728 17.249 1.00 98.31 177 ALA A CA 1
ATOM 1266 C C . ALA A 1 177 ? -14.476 -12.323 15.966 1.00 98.31 177 ALA A C 1
ATOM 1268 O O . ALA A 1 177 ? -15.068 -11.766 15.046 1.00 98.31 177 ALA A O 1
ATOM 1269 N N . TYR A 1 178 ? -13.192 -12.641 15.904 1.00 97.75 178 TYR A N 1
ATOM 1270 C CA . TYR A 1 178 ? -12.325 -12.388 14.770 1.00 97.75 178 TYR A CA 1
ATOM 1271 C C . TYR A 1 178 ? -12.051 -13.677 13.997 1.00 97.75 178 TYR A C 1
ATOM 1273 O O . TYR A 1 178 ? -11.628 -14.691 14.565 1.00 97.75 178 TYR A O 1
ATOM 1281 N N . ALA A 1 179 ? -12.271 -13.625 12.684 1.00 96.19 179 ALA A N 1
ATOM 1282 C CA . ALA A 1 179 ? -11.940 -14.712 11.775 1.00 96.19 179 ALA A CA 1
ATOM 1283 C C . ALA A 1 179 ? -10.430 -14.753 11.486 1.00 96.19 179 ALA A C 1
ATOM 1285 O O . ALA A 1 179 ? -9.707 -13.773 11.669 1.00 96.19 179 ALA A O 1
ATOM 1286 N N . LEU A 1 180 ? -9.943 -15.903 11.014 1.00 93.56 180 LEU A N 1
ATOM 1287 C CA . LEU A 1 180 ? -8.563 -16.033 10.547 1.00 93.56 180 LEU A CA 1
ATOM 1288 C C . LEU A 1 180 ? -8.294 -15.025 9.416 1.00 93.56 180 LEU A C 1
ATOM 1290 O O . LEU A 1 180 ? -9.172 -14.789 8.591 1.00 93.56 180 LEU A O 1
ATOM 1294 N N . ALA A 1 181 ? -7.083 -14.461 9.375 1.00 89.56 181 ALA A N 1
ATOM 1295 C CA . ALA A 1 181 ? -6.639 -13.469 8.391 1.00 89.56 181 ALA A CA 1
ATOM 1296 C C . ALA A 1 181 ? -7.342 -12.095 8.429 1.00 89.56 181 ALA A C 1
ATOM 1298 O O . ALA A 1 181 ? -6.976 -11.221 7.644 1.00 89.56 181 ALA A O 1
ATOM 1299 N N . THR A 1 182 ? -8.276 -11.841 9.357 1.00 92.12 182 THR A N 1
ATOM 1300 C CA . THR A 1 182 ? -8.748 -10.469 9.608 1.00 92.12 182 THR A CA 1
ATOM 1301 C C . THR A 1 182 ? -7.572 -9.574 10.013 1.00 92.12 182 THR A C 1
ATOM 1303 O O . THR A 1 182 ? -6.692 -10.013 10.756 1.00 92.12 182 THR A O 1
ATOM 1306 N N . SER A 1 183 ? -7.556 -8.328 9.535 1.00 91.38 183 SER A N 1
ATOM 1307 C CA . SER A 1 183 ? -6.520 -7.346 9.857 1.00 91.38 183 SER A CA 1
ATOM 1308 C C . SER A 1 183 ? -7.095 -6.090 10.511 1.00 91.38 183 SER A C 1
ATOM 1310 O O . SER A 1 183 ? -8.202 -5.646 10.193 1.00 91.38 183 SER A O 1
ATOM 1312 N N . ILE A 1 184 ? -6.328 -5.523 11.438 1.00 93.62 184 ILE A N 1
ATOM 1313 C CA . ILE A 1 184 ? -6.612 -4.245 12.096 1.00 93.62 184 ILE A CA 1
ATOM 1314 C C . ILE A 1 184 ? -5.346 -3.387 12.143 1.00 93.62 184 ILE A C 1
ATOM 1316 O O . ILE A 1 184 ? -4.244 -3.930 12.071 1.00 93.62 184 ILE A O 1
ATOM 1320 N N . ILE A 1 185 ? -5.497 -2.079 12.337 1.00 92.00 185 ILE A N 1
ATOM 1321 C CA . ILE A 1 185 ? -4.398 -1.209 12.779 1.00 92.00 185 ILE A CA 1
ATOM 1322 C C . ILE A 1 185 ? -4.454 -1.073 14.303 1.00 92.00 185 ILE A C 1
ATOM 1324 O O . ILE A 1 185 ? -5.512 -0.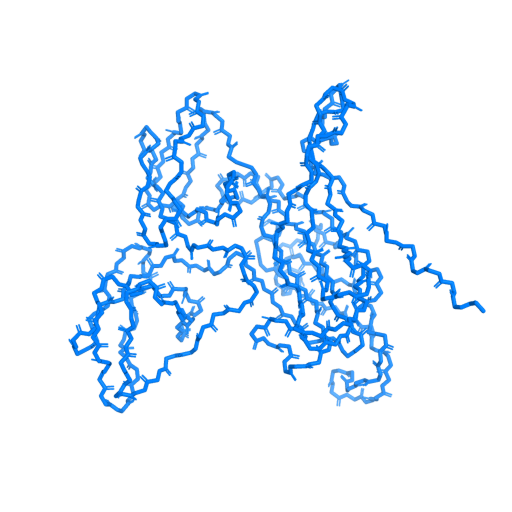805 14.881 1.00 92.00 185 ILE A O 1
ATOM 1328 N N . ASP A 1 186 ? -3.314 -1.290 14.954 1.00 94.88 186 ASP A N 1
ATOM 1329 C CA . ASP A 1 186 ? -3.174 -1.175 16.401 1.00 94.88 186 ASP A CA 1
ATOM 1330 C C . ASP A 1 186 ? -2.878 0.257 16.881 1.00 94.88 186 ASP A C 1
ATOM 1332 O O . ASP A 1 186 ? -2.709 1.190 16.097 1.00 94.88 186 ASP A O 1
ATOM 1336 N N . SER A 1 187 ? -2.798 0.445 18.202 1.00 94.06 187 SER A N 1
ATOM 1337 C CA . SER A 1 187 ? -2.523 1.758 18.805 1.00 94.06 187 SER A CA 1
ATOM 1338 C C . SER A 1 187 ? -1.105 2.289 18.549 1.00 94.06 187 SER A C 1
ATOM 1340 O O . SER A 1 187 ? -0.832 3.442 18.863 1.00 94.06 187 SER A O 1
ATOM 1342 N N . ASN A 1 188 ? -0.199 1.460 18.024 1.00 93.69 188 ASN A N 1
ATOM 1343 C CA . ASN A 1 188 ? 1.147 1.843 17.599 1.00 93.69 188 ASN A CA 1
ATOM 1344 C C . ASN A 1 188 ? 1.227 2.066 16.075 1.00 93.69 188 ASN A C 1
ATOM 1346 O O . ASN A 1 188 ? 2.315 2.318 15.563 1.00 93.69 188 ASN A O 1
ATOM 1350 N N . GLY A 1 189 ? 0.109 1.948 15.348 1.00 89.94 189 GLY A N 1
ATOM 1351 C CA . GLY A 1 189 ? 0.045 2.097 13.896 1.00 89.94 189 GLY A CA 1
ATOM 1352 C C . GLY A 1 189 ? 0.443 0.852 13.097 1.00 89.94 189 GLY A C 1
ATOM 1353 O O . GLY A 1 189 ? 0.491 0.927 11.872 1.00 89.94 189 GLY A O 1
ATOM 1354 N N . ASN A 1 190 ? 0.719 -0.289 13.739 1.00 92.12 190 ASN A N 1
ATOM 1355 C CA . ASN A 1 190 ? 1.080 -1.518 13.027 1.00 92.12 190 ASN A CA 1
ATOM 1356 C C . ASN A 1 190 ? -0.160 -2.305 12.603 1.00 92.12 190 ASN A C 1
ATOM 1358 O O . ASN A 1 190 ? -1.153 -2.371 13.334 1.00 92.12 190 ASN A O 1
ATOM 1362 N N . ILE A 1 191 ? -0.065 -2.988 11.463 1.00 92.25 191 ILE A N 1
ATOM 1363 C CA . ILE A 1 191 ? -1.061 -3.966 11.038 1.00 92.25 191 ILE A CA 1
ATOM 1364 C C . ILE A 1 191 ? -0.910 -5.235 11.879 1.00 92.25 191 ILE A C 1
ATOM 1366 O O . ILE A 1 191 ? 0.135 -5.899 11.875 1.00 92.25 191 ILE A O 1
ATOM 1370 N N . GLN A 1 192 ? -2.002 -5.622 12.532 1.00 95.19 192 GLN A N 1
ATOM 1371 C CA . GLN A 1 192 ? -2.147 -6.878 13.255 1.00 95.19 192 GLN A CA 1
ATOM 1372 C C . GLN A 1 192 ? -3.059 -7.818 12.469 1.00 95.19 192 GLN A C 1
ATOM 1374 O O . GLN A 1 192 ? -4.214 -7.491 12.205 1.00 95.19 192 GLN A O 1
ATOM 1379 N N . VAL A 1 193 ? -2.555 -9.002 12.122 1.00 93.62 193 VAL A N 1
ATOM 1380 C CA . VAL A 1 193 ? -3.303 -10.025 11.375 1.00 93.62 193 VAL A CA 1
ATOM 1381 C C . VAL A 1 193 ? -3.632 -11.203 12.281 1.00 93.62 193 VAL A C 1
ATOM 1383 O O . VAL A 1 193 ? -2.763 -11.729 12.979 1.00 93.62 193 VAL A O 1
ATOM 1386 N N . VAL A 1 194 ? -4.875 -11.673 12.244 1.00 95.25 194 VAL A N 1
ATOM 1387 C CA . VAL A 1 194 ? -5.295 -12.860 12.990 1.00 95.25 194 VAL A CA 1
ATOM 1388 C C . VAL A 1 194 ? -4.605 -14.107 12.441 1.00 95.25 194 VAL A C 1
ATOM 1390 O O . VAL A 1 194 ? -4.779 -14.479 11.282 1.00 95.25 194 VAL A O 1
ATOM 1393 N N . THR A 1 195 ? -3.876 -14.800 13.312 1.00 94.19 195 THR A N 1
ATOM 1394 C CA . THR A 1 195 ? -3.231 -16.099 13.034 1.00 94.19 195 THR A CA 1
ATOM 1395 C C . THR A 1 195 ? -3.934 -17.270 13.709 1.00 94.19 195 THR A C 1
ATOM 1397 O O . THR A 1 195 ? -3.725 -18.424 13.343 1.00 94.19 195 THR A O 1
ATOM 1400 N N . THR A 1 196 ? -4.785 -16.992 14.693 1.00 96.62 196 THR A N 1
ATOM 1401 C CA . THR A 1 196 ? -5.693 -17.964 15.301 1.00 96.62 196 THR A CA 1
ATOM 1402 C C . THR A 1 196 ? -7.005 -17.249 15.552 1.00 96.62 196 THR A C 1
ATOM 1404 O O . THR A 1 196 ? -7.027 -16.295 16.328 1.00 96.62 196 THR A O 1
ATOM 1407 N N . ALA A 1 197 ? -8.057 -17.678 14.852 1.00 97.94 197 ALA A N 1
ATOM 1408 C CA . ALA A 1 197 ? -9.401 -17.140 15.018 1.00 97.94 197 ALA A CA 1
ATOM 1409 C C . ALA A 1 197 ? -9.887 -17.340 16.458 1.00 97.94 197 ALA A C 1
ATOM 1411 O O . ALA A 1 197 ? -9.540 -18.328 17.106 1.00 97.94 197 ALA A O 1
ATOM 1412 N N . GLY A 1 198 ? -10.700 -16.414 16.946 1.00 98.12 198 GLY A N 1
ATOM 1413 C CA . GLY A 1 198 ? -11.201 -16.450 18.312 1.00 98.12 198 GLY A CA 1
ATOM 1414 C C . GLY A 1 198 ? -11.887 -15.149 18.693 1.00 98.12 198 GLY A C 1
ATOM 1415 O O . GLY A 1 198 ? -12.091 -14.271 17.862 1.00 98.12 198 GLY A O 1
ATOM 1416 N N . THR A 1 199 ? -12.222 -15.020 19.966 1.00 98.50 199 THR A N 1
ATOM 1417 C CA . THR A 1 199 ? -12.850 -13.828 20.537 1.00 98.50 199 THR A CA 1
ATOM 1418 C C . THR A 1 199 ? -11.827 -13.020 21.327 1.00 98.50 199 THR A C 1
ATOM 1420 O O . THR A 1 199 ? -11.142 -13.583 22.193 1.00 98.50 199 THR A O 1
ATOM 1423 N N . SER A 1 200 ? -11.751 -11.715 21.055 1.00 98.44 200 SER A N 1
ATOM 1424 C CA . SER A 1 200 ? -10.9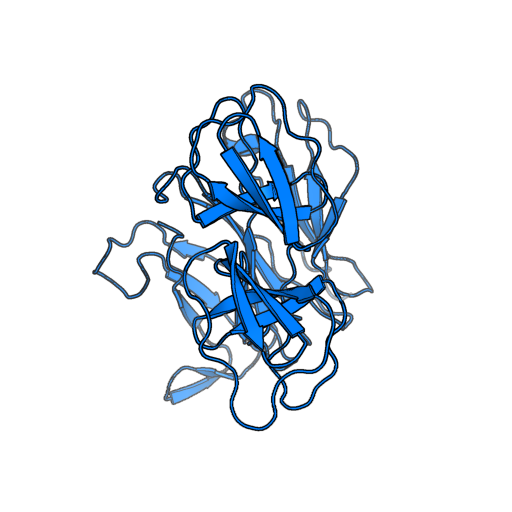13 -10.757 21.788 1.00 98.44 200 SER A CA 1
ATOM 1425 C C . SER A 1 200 ? -11.325 -10.630 23.256 1.00 98.44 200 SER A C 1
ATOM 1427 O O . SER A 1 200 ? -12.422 -11.032 23.662 1.00 98.44 200 SER A O 1
ATOM 1429 N N . LYS A 1 201 ? -10.432 -10.097 24.093 1.00 97.75 201 LYS A N 1
ATOM 1430 C CA . LYS A 1 201 ? -10.746 -9.804 25.496 1.00 97.75 201 LYS A CA 1
ATOM 1431 C C . LYS A 1 201 ? -11.859 -8.756 25.615 1.00 97.75 201 LYS A C 1
ATOM 1433 O O . LYS A 1 201 ? -12.087 -7.945 24.717 1.00 97.75 201 LYS A O 1
ATOM 1438 N N . ALA A 1 202 ? -12.506 -8.732 26.775 1.00 97.12 202 ALA A N 1
ATOM 1439 C CA . ALA A 1 202 ? -13.369 -7.622 27.159 1.00 97.12 202 ALA A CA 1
ATOM 1440 C C . ALA A 1 202 ? -12.540 -6.392 27.589 1.00 97.12 202 ALA A C 1
ATOM 1442 O O . ALA A 1 202 ? -11.411 -6.522 28.073 1.00 97.12 202 ALA A O 1
ATOM 1443 N N . GLY A 1 203 ? -13.127 -5.198 27.474 1.00 95.56 203 GLY A N 1
ATOM 1444 C CA . GLY A 1 203 ? -12.527 -3.946 27.945 1.00 95.56 203 GLY A CA 1
ATOM 1445 C C . GLY A 1 203 ? -11.493 -3.359 26.981 1.00 95.56 203 GLY A C 1
ATOM 1446 O O . GLY A 1 203 ? -11.740 -3.278 25.785 1.00 95.56 203 GLY A O 1
ATOM 1447 N N . ALA A 1 204 ? -10.356 -2.894 27.507 1.00 96.19 204 ALA A N 1
ATOM 1448 C CA . ALA A 1 204 ? -9.304 -2.272 26.701 1.00 96.19 204 ALA A CA 1
ATOM 1449 C C . ALA A 1 204 ? -8.553 -3.295 25.832 1.00 96.19 204 ALA A C 1
ATOM 1451 O O . ALA A 1 204 ? -8.352 -4.437 26.261 1.00 96.19 204 ALA A O 1
ATOM 1452 N N . HIS A 1 205 ? -8.064 -2.857 24.669 1.00 96.19 205 HIS A N 1
ATOM 1453 C CA . HIS A 1 205 ? -7.225 -3.665 23.779 1.00 96.19 205 HIS A CA 1
ATOM 1454 C C . HIS A 1 205 ? -5.981 -4.230 24.509 1.00 96.19 205 HIS A C 1
ATOM 1456 O O . HIS A 1 205 ? -5.595 -3.730 25.576 1.00 96.19 205 HIS A O 1
ATOM 1462 N N . PRO A 1 206 ? -5.358 -5.315 24.013 1.00 97.19 206 PRO A N 1
ATOM 1463 C CA . PRO A 1 206 ? -4.125 -5.845 24.599 1.00 97.19 206 PRO A CA 1
ATOM 1464 C C . PRO A 1 206 ? -2.949 -4.866 24.444 1.00 97.19 206 PRO A C 1
ATOM 1466 O O . PRO A 1 206 ? -2.994 -3.924 23.652 1.00 97.19 206 PRO A O 1
ATOM 1469 N N . ALA A 1 207 ? -1.865 -5.122 25.181 1.00 96.56 207 ALA A N 1
ATOM 1470 C CA . ALA A 1 207 ? -0.579 -4.505 24.880 1.00 96.56 207 ALA A CA 1
ATOM 1471 C C . ALA A 1 207 ? -0.052 -5.095 23.564 1.00 96.56 207 ALA A C 1
ATOM 1473 O O . ALA A 1 207 ? 0.229 -6.294 23.470 1.00 96.56 207 ALA A O 1
ATOM 1474 N N . TRP A 1 208 ? 0.024 -4.255 22.537 1.00 97.75 208 TRP A N 1
ATOM 1475 C CA . TRP A 1 208 ? 0.417 -4.676 21.201 1.00 97.75 208 TRP A CA 1
ATOM 1476 C C . TRP A 1 208 ? 1.919 -4.882 21.103 1.00 97.75 208 TRP A C 1
ATOM 1478 O O . TRP A 1 208 ? 2.708 -4.055 21.564 1.00 97.75 208 TRP A O 1
ATOM 1488 N N . ALA A 1 209 ? 2.315 -5.992 20.490 1.00 95.19 209 ALA A N 1
ATOM 1489 C CA . ALA A 1 209 ? 3.712 -6.257 20.228 1.00 95.19 209 ALA A CA 1
ATOM 1490 C C . ALA A 1 209 ? 4.195 -5.347 19.091 1.00 95.19 209 ALA A C 1
ATOM 1492 O O . ALA A 1 209 ? 3.520 -5.217 18.072 1.00 95.19 209 ALA A O 1
ATOM 1493 N N . THR A 1 210 ? 5.352 -4.710 19.267 1.00 92.75 210 THR A N 1
ATOM 1494 C CA . THR A 1 210 ? 5.876 -3.677 18.354 1.00 92.75 210 THR A CA 1
ATOM 1495 C C . THR A 1 210 ? 6.887 -4.213 17.343 1.00 92.75 210 THR A C 1
ATOM 1497 O O . THR A 1 210 ? 7.107 -3.595 16.307 1.00 92.75 210 THR A O 1
ATOM 1500 N N . THR A 1 211 ? 7.481 -5.378 17.603 1.00 91.88 211 THR A N 1
ATOM 1501 C CA . THR A 1 211 ? 8.426 -6.019 16.682 1.00 91.88 211 THR A CA 1
ATOM 1502 C C . THR A 1 211 ? 7.677 -6.833 15.629 1.00 91.88 211 THR A C 1
ATOM 1504 O O . THR A 1 211 ? 6.815 -7.650 15.962 1.00 91.88 211 THR A O 1
ATOM 1507 N N . ILE A 1 212 ? 8.044 -6.678 14.358 1.00 89.69 212 ILE A N 1
ATOM 1508 C CA . ILE A 1 212 ? 7.470 -7.454 13.249 1.00 89.69 212 ILE A CA 1
ATOM 1509 C C . ILE A 1 212 ? 7.548 -8.961 13.541 1.00 89.69 212 ILE A C 1
ATOM 1511 O O . ILE A 1 212 ? 8.534 -9.469 14.077 1.00 89.69 212 ILE A O 1
ATOM 1515 N N . ASN A 1 213 ? 6.496 -9.686 13.159 1.00 89.44 213 ASN A N 1
ATOM 1516 C CA . ASN A 1 213 ? 6.317 -11.134 13.277 1.00 89.44 213 ASN A CA 1
ATOM 1517 C C . ASN A 1 213 ? 6.128 -11.669 14.711 1.00 89.44 213 ASN A C 1
ATOM 1519 O O . ASN A 1 213 ? 5.977 -12.879 14.899 1.00 89.44 213 ASN A O 1
ATOM 1523 N N . THR A 1 214 ? 6.078 -10.799 15.719 1.00 93.50 214 THR A N 1
ATOM 1524 C CA . THR A 1 214 ? 5.716 -11.199 17.085 1.00 93.50 214 THR A CA 1
ATOM 1525 C C . THR A 1 214 ? 4.205 -11.392 17.236 1.00 93.50 214 THR A C 1
ATOM 1527 O O . THR A 1 214 ? 3.413 -10.803 16.497 1.00 93.50 214 THR A O 1
ATOM 1530 N N . ILE A 1 215 ? 3.812 -12.276 18.162 1.00 95.88 215 ILE A N 1
ATOM 1531 C CA . ILE A 1 215 ? 2.409 -12.631 18.401 1.00 95.88 215 ILE A CA 1
ATOM 1532 C C . ILE A 1 215 ? 1.898 -11.957 19.676 1.00 95.88 215 ILE A C 1
ATOM 1534 O O . ILE A 1 215 ? 2.431 -12.210 20.756 1.00 95.88 215 ILE A O 1
ATOM 1538 N N . THR A 1 216 ? 0.817 -11.187 19.573 1.00 98.12 216 THR A N 1
ATOM 1539 C CA . THR A 1 216 ? 0.027 -10.721 20.719 1.00 98.12 216 THR A CA 1
ATOM 1540 C C . THR A 1 216 ? -1.102 -11.713 20.992 1.00 98.12 216 THR A C 1
ATOM 1542 O O . THR A 1 216 ? -1.914 -12.017 20.116 1.00 98.12 216 THR A O 1
ATOM 1545 N N . ALA A 1 217 ? -1.158 -12.235 22.218 1.00 98.00 217 ALA A N 1
ATOM 1546 C CA . ALA A 1 217 ? -2.298 -13.012 22.694 1.00 98.00 217 ALA A CA 1
ATOM 1547 C C . ALA A 1 217 ? -3.387 -12.068 23.218 1.00 98.00 217 ALA A C 1
ATOM 1549 O O . ALA A 1 217 ? -3.108 -11.168 24.009 1.00 98.00 217 ALA A O 1
ATOM 1550 N N . ASP A 1 218 ? -4.624 -12.293 22.792 1.00 98.38 218 ASP A N 1
ATOM 1551 C CA . ASP A 1 218 ? -5.773 -11.464 23.135 1.00 98.38 218 ASP A CA 1
ATOM 1552 C C . ASP A 1 218 ? -6.969 -12.373 23.421 1.00 98.38 218 ASP A C 1
ATOM 1554 O O . ASP A 1 218 ? -7.764 -12.704 22.546 1.00 98.38 218 ASP A O 1
ATOM 1558 N N . ASN A 1 219 ? -7.046 -12.857 24.662 1.00 97.56 219 ASN A N 1
ATOM 1559 C CA . ASN A 1 219 ? -7.961 -13.929 25.046 1.00 97.56 219 ASN A CA 1
ATOM 1560 C C . ASN A 1 219 ? -7.763 -15.180 24.160 1.00 97.56 219 ASN A C 1
ATOM 1562 O O . ASN A 1 219 ? -6.723 -15.833 24.261 1.00 97.56 219 ASN A O 1
ATOM 1566 N N . THR A 1 220 ? -8.725 -15.517 23.295 1.00 98.25 220 THR A N 1
ATOM 1567 C CA . THR A 1 220 ? -8.640 -16.708 22.426 1.00 98.25 220 THR A CA 1
ATOM 1568 C C . THR A 1 220 ? -8.130 -16.395 21.020 1.00 98.25 220 THR A C 1
ATOM 1570 O O . THR A 1 220 ? -7.695 -17.313 20.327 1.00 98.25 220 THR A O 1
ATOM 1573 N N . VAL A 1 221 ? -8.119 -15.121 20.605 1.00 98.44 221 VAL A N 1
ATOM 1574 C CA . VAL A 1 221 ? -7.547 -14.699 19.319 1.00 98.44 221 VAL A CA 1
ATOM 1575 C C . VAL A 1 221 ? -6.037 -14.448 19.460 1.00 98.44 221 VAL A C 1
ATOM 1577 O O . VAL A 1 221 ? -5.534 -14.007 20.500 1.00 98.44 221 VAL A O 1
ATOM 1580 N N . ARG A 1 222 ? -5.279 -14.773 18.406 1.00 97.69 222 ARG A N 1
ATOM 1581 C CA . ARG A 1 222 ? -3.829 -14.523 18.311 1.00 97.69 222 ARG A CA 1
ATOM 1582 C C . ARG A 1 222 ? -3.543 -13.601 17.136 1.00 97.69 222 ARG A C 1
ATOM 1584 O O . ARG A 1 222 ? -3.861 -13.940 15.995 1.00 97.69 222 ARG A O 1
ATOM 1591 N N . TRP A 1 223 ? -2.865 -12.495 17.405 1.00 97.19 223 TRP A N 1
ATOM 1592 C CA . TRP A 1 223 ? -2.527 -11.463 16.429 1.00 97.19 223 TRP A CA 1
ATOM 1593 C C . TRP A 1 223 ? -1.047 -11.506 16.087 1.00 97.19 223 TRP A C 1
ATOM 1595 O O . TRP A 1 223 ? -0.228 -11.615 16.991 1.00 97.19 223 TRP A O 1
ATOM 1605 N N . ARG A 1 224 ? -0.694 -11.410 14.808 1.00 94.81 224 ARG A N 1
ATOM 1606 C CA . ARG A 1 224 ? 0.683 -11.226 14.348 1.00 94.81 224 ARG A CA 1
ATOM 1607 C C . ARG A 1 224 ? 0.883 -9.788 13.907 1.00 94.81 224 ARG A C 1
ATOM 1609 O O . ARG A 1 224 ? 0.191 -9.349 12.991 1.00 94.81 224 ARG A O 1
ATOM 1616 N N . ASN A 1 225 ? 1.895 -9.130 14.466 1.00 94.69 225 ASN A N 1
ATOM 1617 C CA . ASN A 1 225 ? 2.364 -7.851 13.949 1.00 94.69 225 ASN A CA 1
ATOM 1618 C C . ASN A 1 225 ? 3.022 -8.087 12.580 1.00 94.69 225 ASN A C 1
ATOM 1620 O O . ASN A 1 225 ? 3.952 -8.889 12.465 1.00 94.69 225 ASN A O 1
ATOM 1624 N N . THR A 1 226 ? 2.544 -7.407 11.543 1.00 91.25 226 THR A N 1
ATOM 1625 C CA . THR A 1 226 ? 3.089 -7.497 10.180 1.00 91.25 226 THR A CA 1
ATOM 1626 C C . THR A 1 226 ? 3.832 -6.236 9.732 1.00 91.25 226 THR A C 1
ATOM 1628 O O . THR A 1 226 ? 4.335 -6.210 8.616 1.00 91.25 226 THR A O 1
ATOM 1631 N N . GLY A 1 227 ? 3.986 -5.240 10.605 1.00 89.94 227 GLY A N 1
ATOM 1632 C CA . GLY A 1 227 ? 4.658 -3.965 10.347 1.00 89.94 227 GLY A CA 1
ATOM 1633 C C . GLY A 1 227 ? 3.684 -2.815 10.102 1.00 89.94 227 GLY A C 1
ATOM 1634 O O . GLY A 1 227 ? 2.472 -2.969 10.257 1.00 89.94 227 GLY A O 1
ATOM 1635 N N . LEU A 1 228 ? 4.229 -1.659 9.726 1.00 89.12 228 LEU A N 1
ATOM 1636 C CA . LEU A 1 228 ? 3.440 -0.493 9.328 1.00 89.12 228 LEU A CA 1
ATOM 1637 C C . LEU A 1 228 ? 2.687 -0.768 8.015 1.00 89.12 228 LEU A C 1
ATOM 1639 O O . LEU A 1 228 ? 3.168 -1.554 7.194 1.00 89.12 228 LEU A O 1
ATOM 1643 N N . PRO A 1 229 ? 1.518 -0.147 7.795 1.00 87.25 229 PRO A N 1
ATOM 1644 C CA . PRO A 1 229 ? 0.816 -0.247 6.524 1.00 87.25 229 PRO A CA 1
ATOM 1645 C C . PRO A 1 229 ? 1.622 0.398 5.396 1.00 87.25 229 PRO A C 1
ATOM 1647 O O . PRO A 1 229 ? 2.163 1.490 5.559 1.00 87.25 229 PRO A O 1
ATOM 1650 N N . ALA A 1 230 ? 1.633 -0.243 4.227 1.00 87.06 230 ALA A N 1
ATOM 1651 C CA . ALA A 1 230 ? 2.213 0.313 3.000 1.00 87.06 230 ALA A CA 1
ATOM 1652 C C . ALA A 1 230 ? 1.207 1.191 2.231 1.00 87.06 230 ALA A C 1
ATOM 1654 O O . ALA A 1 230 ? 1.148 1.204 1.000 1.00 87.06 230 ALA A O 1
ATOM 1655 N N . THR A 1 231 ? 0.362 1.885 2.991 1.00 85.25 231 THR A N 1
ATOM 1656 C CA . THR A 1 231 ? -0.628 2.847 2.516 1.00 85.25 231 THR A CA 1
ATOM 1657 C C . THR A 1 231 ? -0.909 3.841 3.633 1.00 85.25 231 THR A C 1
ATOM 1659 O O . THR A 1 231 ? -1.154 3.454 4.778 1.00 85.25 231 THR A O 1
ATOM 1662 N N . ALA A 1 232 ? -0.950 5.116 3.294 1.00 87.06 232 ALA A N 1
ATOM 1663 C CA . ALA A 1 232 ? -1.450 6.193 4.124 1.00 87.06 232 ALA A CA 1
ATOM 1664 C C . ALA A 1 232 ? -2.595 6.893 3.393 1.00 87.06 232 ALA A C 1
ATOM 1666 O O . ALA A 1 232 ? -2.725 6.834 2.169 1.00 87.06 232 ALA A O 1
ATOM 1667 N N . SER A 1 233 ? -3.451 7.555 4.167 1.00 88.94 233 SER A N 1
ATOM 1668 C CA . SER A 1 233 ? -4.575 8.302 3.621 1.00 88.94 233 SER A CA 1
ATOM 1669 C C . SER A 1 233 ? -4.809 9.581 4.406 1.00 88.94 233 SER A C 1
ATOM 1671 O O . SER A 1 233 ? -4.594 9.623 5.618 1.00 88.94 233 SER A O 1
ATOM 1673 N N . LEU A 1 234 ? -5.269 10.617 3.715 1.00 90.44 234 LEU A N 1
ATOM 1674 C CA . LEU A 1 234 ? -5.655 11.888 4.308 1.00 90.44 234 LEU A CA 1
ATOM 1675 C C . LEU A 1 234 ? -6.969 12.353 3.677 1.00 90.44 234 LEU A C 1
ATOM 1677 O O . LEU A 1 234 ? -7.142 12.308 2.457 1.00 90.44 234 LEU A O 1
ATOM 1681 N N . ALA A 1 235 ? -7.908 12.799 4.513 1.00 92.06 235 ALA A N 1
ATOM 1682 C CA . ALA A 1 235 ? -9.154 13.381 4.034 1.00 92.06 235 ALA A CA 1
ATOM 1683 C C . ALA A 1 235 ? -8.869 14.632 3.187 1.00 92.06 235 ALA A C 1
ATOM 1685 O O . ALA A 1 235 ? -8.156 15.543 3.612 1.00 92.06 235 ALA A O 1
ATOM 1686 N N . ALA A 1 236 ? -9.461 14.676 1.998 1.00 92.56 236 ALA A N 1
ATOM 1687 C CA . ALA A 1 236 ? -9.363 15.788 1.065 1.00 92.56 236 ALA A CA 1
ATOM 1688 C C . ALA A 1 236 ? -10.733 15.985 0.415 1.00 92.56 236 ALA A C 1
ATOM 1690 O O . ALA A 1 236 ? -11.132 15.204 -0.443 1.00 92.56 236 ALA A O 1
ATOM 1691 N N . ALA A 1 237 ? -11.496 16.987 0.846 1.00 92.31 237 ALA A N 1
ATOM 1692 C CA . ALA A 1 237 ? -12.856 17.217 0.375 1.00 92.31 237 ALA A CA 1
ATOM 1693 C C . ALA A 1 237 ? -12.895 17.382 -1.149 1.00 92.31 237 ALA A C 1
ATOM 1695 O O . ALA A 1 237 ? -12.192 18.215 -1.719 1.00 92.31 237 ALA A O 1
ATOM 1696 N N . GLY A 1 238 ? -13.737 16.587 -1.812 1.00 91.56 238 GLY A N 1
ATOM 1697 C CA . GLY A 1 238 ? -13.801 16.550 -3.273 1.00 91.56 238 GLY A CA 1
ATOM 1698 C C . GLY A 1 238 ? -12.593 15.876 -3.933 1.00 91.56 238 GLY A C 1
ATOM 1699 O O . GLY A 1 238 ? -12.468 15.931 -5.148 1.00 91.56 238 GLY A O 1
ATOM 1700 N N . GLY A 1 239 ? -11.703 15.239 -3.170 1.00 92.12 239 GLY A N 1
ATOM 1701 C CA . GLY A 1 239 ? -10.428 14.713 -3.652 1.00 92.12 239 GLY A CA 1
ATOM 1702 C C . GLY A 1 239 ? -9.405 15.825 -3.858 1.00 92.12 239 GLY A C 1
ATOM 1703 O O . GLY A 1 239 ? -9.538 16.921 -3.305 1.00 92.12 239 GLY A O 1
ATOM 1704 N N . THR A 1 240 ? -8.380 15.548 -4.661 1.00 92.12 240 THR A N 1
ATOM 1705 C CA . THR A 1 240 ? -7.278 16.487 -4.904 1.00 92.12 240 THR A CA 1
ATOM 1706 C C . THR A 1 240 ? -7.130 16.848 -6.371 1.00 92.12 240 THR A C 1
ATOM 1708 O O . THR A 1 240 ? -7.493 16.063 -7.246 1.00 92.12 240 THR A O 1
ATOM 1711 N N . GLY A 1 241 ? -6.563 18.021 -6.649 1.00 86.88 241 GLY A N 1
ATOM 1712 C CA . GLY A 1 241 ? -5.934 18.298 -7.941 1.00 86.88 241 GLY A CA 1
ATOM 1713 C C . GLY A 1 241 ? -4.665 17.458 -8.155 1.00 86.88 241 GLY A C 1
ATOM 1714 O O . GLY A 1 241 ? -4.502 16.391 -7.558 1.00 86.88 241 GLY A O 1
ATOM 1715 N N . GLY A 1 242 ? -3.752 17.960 -8.991 1.00 86.81 242 GLY A N 1
ATOM 1716 C CA . GLY A 1 242 ? -2.419 17.369 -9.140 1.00 86.81 242 GLY A CA 1
ATOM 1717 C C . GLY A 1 242 ? -1.666 17.328 -7.806 1.00 86.81 242 GLY A C 1
ATOM 1718 O O . GLY A 1 242 ? -1.824 18.222 -6.969 1.00 86.81 242 GLY A O 1
ATOM 1719 N N . ILE A 1 243 ? -0.871 16.277 -7.617 1.00 91.06 243 ILE A N 1
ATOM 1720 C CA . ILE A 1 243 ? -0.082 16.045 -6.407 1.00 91.06 243 ILE A CA 1
ATOM 1721 C C . ILE A 1 243 ? 1.386 16.266 -6.758 1.00 91.06 243 ILE A C 1
ATOM 1723 O O . ILE A 1 243 ? 1.909 15.635 -7.677 1.00 91.06 243 ILE A O 1
ATOM 1727 N N . ILE A 1 244 ? 2.045 17.156 -6.021 1.00 89.44 244 ILE A N 1
ATOM 1728 C CA . ILE A 1 244 ? 3.470 17.454 -6.172 1.00 89.44 244 ILE A CA 1
ATOM 1729 C C . ILE A 1 244 ? 4.194 16.944 -4.934 1.00 89.44 244 ILE A C 1
ATOM 1731 O O . ILE A 1 244 ? 3.803 17.256 -3.810 1.00 89.44 244 ILE A O 1
ATOM 1735 N N . ILE A 1 245 ? 5.264 16.187 -5.147 1.00 86.50 245 ILE A N 1
ATOM 1736 C CA . ILE A 1 245 ? 6.116 15.682 -4.074 1.00 86.50 245 ILE A CA 1
ATOM 1737 C C . ILE A 1 245 ? 7.414 16.485 -4.071 1.00 86.50 245 ILE A C 1
ATOM 1739 O O . ILE A 1 245 ? 8.130 16.517 -5.070 1.00 86.50 245 ILE A O 1
ATOM 1743 N N . ASP A 1 246 ? 7.723 17.121 -2.946 1.00 84.12 246 ASP A N 1
ATOM 1744 C CA . ASP A 1 246 ? 9.046 17.670 -2.673 1.00 84.12 246 ASP A CA 1
ATOM 1745 C C . ASP A 1 246 ? 9.795 16.698 -1.772 1.00 84.12 246 ASP A C 1
ATOM 1747 O O . ASP A 1 246 ? 9.539 16.590 -0.568 1.00 84.12 246 ASP A O 1
ATOM 1751 N N . ASN A 1 247 ? 10.714 15.975 -2.400 1.00 76.25 247 ASN A N 1
ATOM 1752 C CA . ASN A 1 247 ? 11.530 14.971 -1.750 1.00 76.25 247 ASN A CA 1
ATOM 1753 C C . ASN A 1 247 ? 12.979 15.424 -1.534 1.00 76.25 247 ASN A C 1
ATOM 1755 O O . ASN A 1 247 ? 13.875 14.593 -1.403 1.00 76.25 247 ASN A O 1
ATOM 1759 N N . ILE A 1 248 ? 13.240 16.734 -1.542 1.00 73.50 248 ILE A N 1
ATOM 1760 C CA . ILE A 1 248 ? 14.589 17.303 -1.385 1.00 73.50 248 ILE A CA 1
ATOM 1761 C C . ILE A 1 248 ? 14.737 18.010 -0.029 1.00 73.50 248 ILE A C 1
ATOM 1763 O O . ILE A 1 248 ? 15.852 18.302 0.406 1.00 73.50 248 ILE A O 1
ATOM 1767 N N . VAL A 1 249 ? 13.635 18.253 0.687 1.00 72.12 249 VAL A N 1
ATOM 1768 C CA . VAL A 1 249 ? 13.675 18.866 2.020 1.00 72.12 249 VAL A CA 1
ATOM 1769 C C . VAL A 1 249 ? 14.479 17.980 2.978 1.00 72.12 249 VAL A C 1
ATOM 1771 O O . VAL A 1 249 ? 14.171 16.813 3.177 1.00 72.12 249 VAL A O 1
ATOM 1774 N N . GLY A 1 250 ? 15.548 18.523 3.563 1.00 67.62 250 GLY A N 1
ATOM 1775 C CA . GLY A 1 250 ? 16.430 17.753 4.437 1.00 67.62 250 GLY A CA 1
ATOM 1776 C C . GLY A 1 250 ? 15.743 17.297 5.728 1.00 67.62 250 GLY A C 1
ATOM 1777 O O . GLY A 1 250 ? 14.863 17.974 6.274 1.00 67.62 250 GLY A O 1
ATOM 1778 N N . SER A 1 251 ? 16.193 16.162 6.269 1.00 69.44 251 SER A N 1
ATOM 1779 C CA . SER A 1 251 ? 15.746 15.676 7.576 1.00 69.44 251 SER A CA 1
ATOM 1780 C C . SER A 1 251 ? 15.907 16.758 8.652 1.00 69.44 251 SER A C 1
ATOM 1782 O O . SER A 1 251 ? 16.990 17.322 8.813 1.00 69.44 251 SER A O 1
ATOM 1784 N N . GLY A 1 252 ? 14.844 17.035 9.410 1.00 71.56 252 GLY A N 1
ATOM 1785 C CA . GLY A 1 252 ? 14.851 18.044 10.475 1.00 71.56 252 GLY A CA 1
ATOM 1786 C C . GLY A 1 252 ? 14.568 19.481 10.017 1.00 71.56 252 GLY A C 1
ATOM 1787 O O . GLY A 1 252 ? 14.425 20.350 10.873 1.00 71.56 252 GLY A O 1
ATOM 1788 N N . THR A 1 253 ? 14.435 19.746 8.710 1.00 78.62 253 THR A N 1
ATOM 1789 C CA . THR A 1 253 ? 14.002 21.059 8.194 1.00 78.62 253 THR A CA 1
ATOM 1790 C C . THR A 1 253 ? 12.492 21.248 8.328 1.00 78.62 253 THR A C 1
ATOM 1792 O O . THR A 1 253 ? 12.038 22.279 8.816 1.00 78.62 253 THR A O 1
ATOM 1795 N N . LEU A 1 254 ? 11.714 20.242 7.930 1.00 74.88 254 LEU A N 1
ATOM 1796 C CA . LEU A 1 254 ? 10.265 20.179 8.120 1.00 74.88 254 LEU A CA 1
ATOM 1797 C C . LEU A 1 254 ? 9.882 18.808 8.681 1.00 74.88 254 LEU A C 1
ATOM 1799 O O . LEU A 1 254 ? 10.625 17.830 8.547 1.00 74.88 254 LEU A O 1
ATOM 1803 N N . ALA A 1 255 ? 8.711 18.730 9.313 1.00 68.50 255 ALA A N 1
ATOM 1804 C CA . ALA A 1 255 ? 8.177 17.461 9.791 1.00 68.50 255 ALA A CA 1
ATOM 1805 C C . ALA A 1 255 ? 8.044 16.469 8.621 1.00 68.50 255 ALA A C 1
ATOM 1807 O O . ALA A 1 255 ? 7.455 16.805 7.597 1.00 68.50 255 ALA A O 1
ATOM 1808 N N . GLY A 1 256 ? 8.570 15.251 8.787 1.00 66.06 256 GLY A N 1
ATOM 1809 C CA . GLY A 1 256 ? 8.426 14.150 7.827 1.00 66.06 256 GLY A CA 1
ATOM 1810 C C . GLY A 1 256 ? 9.457 14.078 6.694 1.00 66.06 256 GLY A C 1
ATOM 1811 O O . GLY A 1 256 ? 9.387 13.116 5.944 1.00 66.06 256 GLY A O 1
ATOM 1812 N N . ALA A 1 257 ? 10.419 15.009 6.602 1.00 67.19 257 ALA A N 1
ATOM 1813 C CA . ALA A 1 257 ? 11.458 15.111 5.556 1.00 67.19 257 ALA A CA 1
ATOM 1814 C C . ALA A 1 257 ? 10.937 15.286 4.114 1.00 67.19 257 ALA A C 1
ATOM 1816 O O . ALA A 1 257 ? 11.440 16.147 3.418 1.00 67.19 257 ALA A O 1
ATOM 1817 N N . SER A 1 258 ? 9.870 14.615 3.686 1.00 79.44 258 SER A N 1
ATOM 1818 C CA . SER A 1 258 ? 9.261 14.801 2.362 1.00 79.44 258 SER A CA 1
ATOM 1819 C C . SER A 1 258 ? 7.900 15.466 2.482 1.00 79.44 258 SER A C 1
ATOM 1821 O O . SER A 1 258 ? 7.115 15.155 3.385 1.00 79.44 258 SER A O 1
ATOM 1823 N N . GLN A 1 259 ? 7.625 16.404 1.583 1.00 86.00 259 GLN A N 1
ATOM 1824 C CA . GLN A 1 259 ? 6.393 17.183 1.577 1.00 86.00 259 GLN A CA 1
ATOM 1825 C C . GLN A 1 259 ? 5.534 16.810 0.371 1.00 86.00 259 GLN A C 1
ATOM 1827 O O . GLN A 1 259 ? 6.028 16.623 -0.738 1.00 86.00 259 GLN A O 1
ATOM 1832 N N . VAL A 1 260 ? 4.233 16.720 0.601 1.00 90.00 260 VAL A N 1
ATOM 1833 C CA . VAL A 1 260 ? 3.213 16.378 -0.385 1.00 90.00 260 VAL A CA 1
ATOM 1834 C C . VAL A 1 260 ? 2.281 17.575 -0.499 1.00 90.00 260 VAL A C 1
ATOM 1836 O O . VAL A 1 260 ? 1.600 17.929 0.464 1.00 90.00 260 VAL A O 1
ATOM 1839 N N . TYR A 1 261 ? 2.257 18.207 -1.668 1.00 92.12 261 TYR A N 1
ATOM 1840 C CA . TYR A 1 261 ? 1.467 19.402 -1.938 1.00 92.12 261 TYR A CA 1
ATOM 1841 C C . TYR A 1 261 ? 0.321 19.096 -2.893 1.00 92.12 261 TYR A C 1
ATOM 1843 O O . TYR A 1 261 ? 0.518 18.474 -3.937 1.00 92.12 261 TYR A O 1
ATOM 1851 N N . PHE A 1 262 ? -0.875 19.571 -2.558 1.00 93.38 262 PHE A N 1
ATOM 1852 C CA . PHE A 1 262 ? -2.056 19.466 -3.415 1.00 93.38 262 PHE A CA 1
ATOM 1853 C C . PHE A 1 262 ? -3.119 20.500 -3.031 1.00 93.38 262 PHE A C 1
ATOM 1855 O O . PHE A 1 262 ? -3.043 21.131 -1.977 1.00 93.38 262 PHE A O 1
ATOM 1862 N N . SER A 1 263 ? -4.140 20.662 -3.872 1.00 93.44 263 SER A N 1
ATOM 1863 C CA . SER A 1 263 ? -5.347 21.431 -3.551 1.00 93.44 263 SER A CA 1
ATOM 1864 C C . SER A 1 263 ? -6.572 20.527 -3.441 1.00 93.44 263 SER A C 1
ATOM 1866 O O . SER A 1 263 ? -6.692 19.564 -4.199 1.00 93.44 263 SER A O 1
ATOM 1868 N N . THR A 1 264 ? -7.492 20.821 -2.520 1.00 94.12 264 THR A N 1
ATOM 1869 C CA . THR A 1 264 ? -8.785 20.118 -2.453 1.00 94.12 264 THR A CA 1
ATOM 1870 C C . THR A 1 264 ? -9.751 20.643 -3.511 1.00 94.12 264 THR A C 1
ATOM 1872 O O . THR A 1 264 ? -9.752 21.834 -3.824 1.00 94.12 264 THR A O 1
ATOM 1875 N N . GLN A 1 265 ? -10.598 19.769 -4.061 1.00 92.88 265 GLN A N 1
ATOM 1876 C CA . GLN A 1 265 ? -11.575 20.165 -5.092 1.00 92.88 265 GLN A CA 1
ATOM 1877 C C . GLN A 1 265 ? -12.934 20.589 -4.513 1.00 92.88 265 GLN A C 1
ATOM 1879 O O . GLN A 1 265 ? -13.854 20.945 -5.247 1.00 92.88 265 GLN A O 1
ATOM 1884 N N . SER A 1 266 ? -13.106 20.537 -3.194 1.00 92.62 266 SER A N 1
ATOM 1885 C CA . SER A 1 266 ? -14.283 21.054 -2.497 1.00 92.62 266 SER A CA 1
ATOM 1886 C C . SER A 1 266 ? -13.898 21.784 -1.218 1.00 92.62 266 SER A C 1
ATOM 1888 O O . SER A 1 266 ? -12.782 21.648 -0.706 1.00 92.62 266 SER A O 1
ATOM 1890 N N . ASN A 1 267 ? -14.851 22.573 -0.716 1.00 91.62 267 ASN A N 1
ATOM 1891 C CA . ASN A 1 267 ? -14.653 23.375 0.478 1.00 91.62 267 ASN A CA 1
ATOM 1892 C C . ASN A 1 267 ? -14.514 22.495 1.723 1.00 91.62 267 ASN A C 1
ATOM 1894 O O . ASN A 1 267 ? -15.376 21.665 2.007 1.00 91.62 267 ASN A O 1
ATOM 1898 N N . GLN A 1 268 ? -13.465 22.743 2.497 1.00 90.38 268 GLN A N 1
ATOM 1899 C CA . GLN A 1 268 ? -13.277 22.213 3.842 1.00 90.38 268 GLN A CA 1
ATOM 1900 C C . GLN A 1 268 ? -12.633 23.279 4.732 1.00 90.38 268 GLN A C 1
ATOM 1902 O O . GLN A 1 268 ? -12.291 24.368 4.267 1.00 90.38 268 GLN A O 1
ATOM 1907 N N . VAL A 1 269 ? -12.477 22.979 6.020 1.00 90.12 269 VAL A N 1
ATOM 1908 C CA . VAL A 1 269 ? -11.708 23.837 6.928 1.00 90.12 269 VAL A CA 1
ATOM 1909 C C . VAL A 1 269 ? -10.227 23.754 6.554 1.00 90.12 269 VAL A C 1
ATOM 1911 O O . VAL A 1 269 ? -9.667 22.660 6.473 1.00 90.12 269 VAL A O 1
ATOM 1914 N N . CYS A 1 270 ? -9.589 24.904 6.327 1.00 89.75 270 CYS A N 1
ATOM 1915 C CA . CYS A 1 270 ? -8.176 24.967 5.957 1.00 89.75 270 CYS A CA 1
ATOM 1916 C C . CYS A 1 270 ? -7.314 25.232 7.197 1.00 89.75 270 CYS A C 1
ATOM 1918 O O . CYS A 1 270 ? -7.161 26.368 7.638 1.00 89.75 270 CYS A O 1
ATOM 1920 N N . GLY A 1 271 ? -6.751 24.176 7.787 1.00 83.12 271 GLY A N 1
ATOM 1921 C CA . GLY A 1 271 ? -5.962 24.299 9.014 1.00 83.12 271 GLY A CA 1
ATOM 1922 C C . GLY A 1 271 ? -6.812 24.807 10.184 1.00 83.12 271 GLY A C 1
ATOM 1923 O O . GLY A 1 271 ? -7.839 24.214 10.502 1.00 83.12 271 GLY A O 1
ATOM 1924 N N . SER A 1 272 ? -6.385 25.891 10.839 1.00 83.62 272 SER A N 1
ATOM 1925 C CA . SER A 1 272 ? -7.073 26.465 12.007 1.00 83.62 272 SER A CA 1
ATOM 1926 C C . SER A 1 272 ? -7.978 27.664 11.698 1.00 83.62 272 SER A C 1
ATOM 1928 O O . SER A 1 272 ? -8.730 28.084 12.576 1.00 83.62 272 SER A O 1
ATOM 1930 N N . THR A 1 273 ? -7.939 28.225 10.481 1.00 82.75 273 THR A N 1
ATOM 1931 C CA . THR A 1 273 ? -8.753 29.395 10.102 1.00 82.75 273 THR A CA 1
ATOM 1932 C C . THR A 1 273 ? -9.198 29.326 8.640 1.00 82.75 273 THR A C 1
ATOM 1934 O O . THR A 1 273 ? -8.408 28.987 7.767 1.00 82.75 273 THR A O 1
ATOM 1937 N N . GLY A 1 274 ? -10.449 29.707 8.360 1.00 86.62 274 GLY A N 1
ATOM 1938 C CA . GLY A 1 274 ? -10.991 29.783 6.998 1.00 86.62 274 GLY A CA 1
ATOM 1939 C C . GLY A 1 274 ? -11.644 28.491 6.484 1.00 86.62 274 GLY A C 1
ATOM 1940 O O . GLY A 1 274 ? -11.449 27.396 7.011 1.00 86.62 274 GLY A O 1
ATOM 1941 N N . THR A 1 275 ? -12.479 28.631 5.454 1.00 91.00 275 THR A N 1
ATOM 1942 C CA . THR A 1 275 ? -13.171 27.523 4.778 1.00 91.00 275 THR A CA 1
ATOM 1943 C C . THR A 1 275 ? -13.185 27.780 3.277 1.00 91.00 275 THR A C 1
ATOM 1945 O O . THR A 1 275 ? -13.569 28.864 2.842 1.00 91.00 275 THR A O 1
ATOM 1948 N N . GLY A 1 276 ? -12.761 26.794 2.491 1.00 90.44 276 GLY A N 1
ATOM 1949 C CA . GLY A 1 276 ? -12.621 26.911 1.040 1.00 90.44 276 GLY A CA 1
ATOM 1950 C C . GLY A 1 276 ? -11.921 25.694 0.437 1.00 90.44 276 GLY A C 1
ATOM 1951 O O . GLY A 1 276 ? -11.693 24.706 1.136 1.00 90.44 276 GLY A O 1
ATOM 1952 N N . GLY A 1 277 ? -11.578 25.760 -0.850 1.00 88.81 277 GLY A N 1
ATOM 1953 C CA . GLY A 1 277 ? -10.618 24.827 -1.443 1.00 88.81 277 GLY A CA 1
ATOM 1954 C C . GLY A 1 277 ? -9.244 25.061 -0.817 1.00 88.81 277 GLY A C 1
ATOM 1955 O O . GLY A 1 277 ? -8.695 26.158 -0.927 1.00 88.81 277 GLY A O 1
ATOM 1956 N N . CYS A 1 278 ? -8.715 24.068 -0.109 1.00 90.56 278 CYS A N 1
ATOM 1957 C CA . CYS A 1 278 ? -7.496 24.233 0.672 1.00 90.56 278 CYS A CA 1
ATOM 1958 C C . CYS A 1 278 ? -6.271 23.866 -0.154 1.00 90.56 278 CYS A C 1
ATOM 1960 O O . CYS A 1 278 ? -6.245 22.801 -0.764 1.00 90.56 278 CYS A O 1
ATOM 1962 N N . ALA A 1 279 ? -5.237 24.706 -0.107 1.00 90.38 279 ALA A N 1
ATOM 1963 C CA . ALA A 1 279 ? -3.878 24.275 -0.407 1.00 90.38 279 ALA A CA 1
ATOM 1964 C C . ALA A 1 279 ? -3.351 23.500 0.806 1.00 90.38 279 ALA A C 1
ATOM 1966 O O . ALA A 1 279 ? -3.376 24.006 1.930 1.00 90.38 279 ALA A O 1
ATOM 1967 N N . VAL A 1 280 ? -2.926 22.263 0.585 1.00 90.31 280 VAL A N 1
ATOM 1968 C CA . VAL A 1 280 ? -2.492 21.347 1.634 1.00 90.31 280 VAL A CA 1
ATOM 1969 C C . VAL A 1 280 ? -1.020 21.037 1.434 1.00 90.31 280 VAL A C 1
ATOM 1971 O O . VAL A 1 280 ? -0.604 20.659 0.343 1.00 90.31 280 VAL A O 1
ATOM 1974 N N . GLN A 1 281 ? -0.260 21.189 2.513 1.00 89.25 281 GLN A N 1
ATOM 1975 C CA . GLN A 1 281 ? 1.080 20.647 2.677 1.00 89.25 281 GLN A CA 1
ATOM 1976 C C . GLN A 1 281 ? 0.977 19.525 3.708 1.00 89.25 281 GLN A C 1
ATOM 1978 O O . GLN A 1 281 ? 0.777 19.777 4.897 1.00 89.25 281 GLN A O 1
ATOM 1983 N N . ALA A 1 282 ? 1.053 18.290 3.237 1.00 87.00 282 ALA A N 1
ATOM 1984 C CA . ALA A 1 282 ? 1.156 17.108 4.075 1.00 87.00 282 ALA A CA 1
ATOM 1985 C C . ALA A 1 282 ? 2.605 16.618 4.084 1.00 87.00 282 ALA A C 1
ATOM 1987 O O . ALA A 1 282 ? 3.409 17.005 3.238 1.00 87.00 282 ALA A O 1
ATOM 1988 N N . SER A 1 283 ? 2.943 15.750 5.028 1.00 82.56 283 SER A N 1
ATOM 1989 C CA . SER A 1 283 ? 4.238 15.086 5.035 1.00 82.56 283 SER A CA 1
ATOM 1990 C C . SER A 1 283 ? 4.078 13.591 5.210 1.00 82.56 283 SER A C 1
ATOM 1992 O O . SER A 1 283 ? 3.118 13.113 5.819 1.00 82.56 283 SER A O 1
ATOM 1994 N N . GLN A 1 284 ? 5.031 12.854 4.655 1.00 74.75 284 GLN A N 1
ATOM 1995 C CA . GLN A 1 284 ? 5.105 11.415 4.807 1.00 74.75 284 GLN A CA 1
ATOM 1996 C C . GLN A 1 284 ? 6.545 11.020 5.103 1.00 74.75 284 GLN A C 1
ATOM 1998 O O . GLN A 1 284 ? 7.453 11.285 4.321 1.00 74.75 284 GLN A O 1
ATOM 2003 N N . SER A 1 285 ? 6.737 10.368 6.247 1.00 67.38 285 SER A N 1
ATOM 2004 C CA . SER A 1 285 ? 8.009 9.741 6.594 1.00 67.38 285 SER A CA 1
ATOM 2005 C C . SER A 1 285 ? 8.348 8.617 5.613 1.00 67.38 285 SER A C 1
ATOM 2007 O O . SER A 1 285 ? 7.445 7.907 5.181 1.00 67.38 285 SER A O 1
ATOM 2009 N N . ALA A 1 286 ? 9.642 8.402 5.356 1.00 60.31 286 ALA A N 1
ATOM 2010 C CA . ALA A 1 286 ? 10.184 7.343 4.488 1.00 60.31 286 ALA A CA 1
ATOM 2011 C C . ALA A 1 286 ? 9.962 7.520 2.970 1.00 60.31 286 ALA A C 1
ATOM 2013 O O . ALA A 1 286 ? 10.278 6.619 2.191 1.00 60.31 286 ALA A O 1
ATOM 2014 N N . LEU A 1 287 ? 9.496 8.697 2.540 1.00 60.50 287 LEU A N 1
ATOM 2015 C CA . LEU A 1 287 ? 9.628 9.135 1.149 1.00 60.50 287 LEU A CA 1
ATOM 2016 C C . LEU A 1 287 ? 11.052 9.616 0.819 1.00 60.50 287 LEU A C 1
ATOM 2018 O O . LEU A 1 287 ? 11.372 9.674 -0.360 1.00 60.50 287 LEU A O 1
ATOM 2022 N N . GLN A 1 288 ? 11.896 9.908 1.819 1.00 52.78 288 GLN A N 1
ATOM 2023 C CA . GLN A 1 288 ? 13.328 10.235 1.695 1.00 52.78 288 GLN A CA 1
ATOM 2024 C C . GLN A 1 288 ? 14.195 9.205 2.419 1.00 52.78 288 GLN A C 1
ATOM 2026 O O . GLN A 1 288 ? 13.724 8.645 3.437 1.00 52.78 288 GLN A O 1
#

Secondary structure (DSSP, 8-state):
-PPPP----EE-HHHHT-TT--EEEEEEE-TTS--EEEEEEEETTEE---EEEEE-BSSS--B---EEEEETTSTTS-EEEEEEEESSSB-STTSTTS-EEEEEE-PBP-TT-EE-TT-EEE-TTSEEEEEEE-EE--SS------STT-EEEETTEEEEEEEE--S--B---TT-EE-TT-EEE-TTS-EEEEEE-EEPPSSSPP----STT-EEEETTEEEEE--S-S--EEE-TT-BS--EEE--SPBTTBTTSEEEEEEBSS-EE-TTS-EESPEEEEEETT--

Foldseek 3Di:
DPPDPDAAKDWEPCQVVDPQRFGWIWTWDDQPAFTWIWIWTADSNDTDDIDTAERFARGNFDKEHKDKAWDQPFDFGIWIKIKMKTQARTQAPAAPRFIKIKMFTAADDDAQGWGDFQDWHQDPNQWIKGWQFTDTFHRDDWPDDQQAQDWTDGPRTIIGTNHHRYNDAADDDAQDWDDAQHWHQDPVQFIKGWPFTDTFHHDDHFDDDQRAQDWDDGPRTIIGGHHHRSMHMHHANSYWYDKDKDQPQDPPNDPQNIWIWTWGPFWDAAPPDDITTYTDIDHHHRSD